Protein AF-A0A1Q9WQ90-F1 (afdb_monomer)

Solvent-accessible surface area (backbone atoms only — not comparable to full-atom values): 14142 Å² total; per-residue (Å²): 111,66,70,60,51,50,28,52,77,50,24,48,53,66,62,33,53,49,59,22,53,35,80,78,42,57,60,20,72,83,67,36,38,44,55,35,45,24,88,60,49,98,52,71,81,45,62,40,81,41,80,55,56,69,73,58,25,53,61,53,34,52,52,46,52,53,49,52,54,49,54,50,52,35,56,75,70,68,49,78,57,84,44,83,68,41,65,46,60,43,98,67,38,39,64,45,48,55,69,52,55,50,52,54,48,50,51,49,35,47,73,72,65,45,72,92,50,97,77,57,74,65,54,34,24,34,54,32,52,37,52,48,50,50,54,50,48,53,58,46,26,77,75,38,61,73,54,70,80,51,88,44,73,67,58,54,49,55,45,22,60,57,46,24,66,68,58,41,52,74,52,46,73,68,56,52,81,50,54,69,80,63,66,73,53,72,80,49,56,77,59,58,51,56,38,51,52,39,49,52,51,43,52,52,49,50,52,51,47,51,54,54,50,53,50,53,72,72,41,93,64,93,80,55,64,67,60,52,50,50,50,52,51,53,42,54,54,39,51,51,51,38,50,59,44,51,62,64,70,80,109

Structure (mmCIF, N/CA/C/O backbone):
data_AF-A0A1Q9WQ90-F1
#
_entry.id   AF-A0A1Q9WQ90-F1
#
loop_
_atom_site.group_PDB
_atom_site.id
_atom_site.type_symbol
_atom_site.label_atom_id
_atom_site.label_alt_id
_atom_site.label_comp_id
_atom_site.label_asym_id
_atom_site.label_entity_id
_atom_site.label_seq_id
_atom_site.pdbx_PDB_ins_code
_atom_site.Cartn_x
_atom_site.Cartn_y
_atom_site.Cartn_z
_atom_site.occupancy
_atom_site.B_iso_or_equiv
_atom_site.auth_seq_id
_atom_site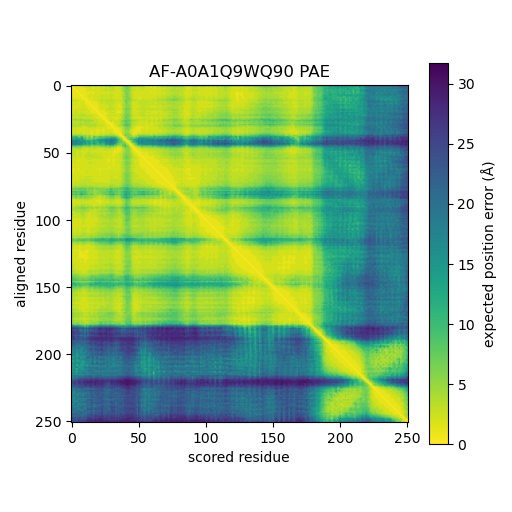.auth_comp_id
_atom_site.auth_asym_id
_atom_site.auth_atom_id
_atom_site.pdbx_PDB_model_num
ATOM 1 N N . MET A 1 1 ? -11.668 1.176 4.276 1.00 75.19 1 MET A N 1
ATOM 2 C CA . MET A 1 1 ? -10.714 1.058 3.145 1.00 75.19 1 MET A CA 1
ATOM 3 C C . MET A 1 1 ? -9.224 1.039 3.521 1.00 75.19 1 MET A C 1
ATOM 5 O O . MET A 1 1 ? -8.446 0.519 2.730 1.00 75.19 1 MET A O 1
ATOM 9 N N . PHE A 1 2 ? -8.792 1.543 4.690 1.00 90.44 2 PHE A N 1
ATOM 10 C CA . PHE A 1 2 ? -7.363 1.710 5.035 1.00 90.44 2 PHE A CA 1
ATOM 11 C C . PHE A 1 2 ? -6.467 0.482 4.777 1.00 90.44 2 PHE A C 1
ATOM 13 O O . PHE A 1 2 ? -5.467 0.605 4.077 1.00 90.44 2 PHE A O 1
ATOM 20 N N . VAL A 1 3 ? -6.839 -0.710 5.268 1.00 92.00 3 VAL A N 1
ATOM 21 C CA . VAL A 1 3 ? -6.042 -1.943 5.078 1.00 92.00 3 VAL A CA 1
ATOM 22 C C . VAL A 1 3 ? -5.809 -2.242 3.595 1.00 92.00 3 VAL A C 1
ATOM 24 O O . VAL A 1 3 ? -4.684 -2.528 3.201 1.00 92.00 3 VAL A O 1
ATOM 27 N N . VAL A 1 4 ? -6.843 -2.138 2.758 1.00 90.44 4 VAL A N 1
ATOM 28 C CA . VAL A 1 4 ? -6.734 -2.404 1.315 1.00 90.44 4 VAL A CA 1
ATOM 29 C C . VAL A 1 4 ? -5.813 -1.387 0.642 1.00 90.44 4 VAL A C 1
ATOM 31 O O . VAL A 1 4 ? -4.941 -1.790 -0.127 1.00 90.44 4 VAL A O 1
ATOM 34 N N . ASN A 1 5 ? -5.937 -0.098 0.977 1.00 90.94 5 ASN A N 1
ATOM 35 C CA . ASN A 1 5 ? -5.059 0.953 0.450 1.00 90.94 5 ASN A CA 1
ATOM 36 C C . ASN A 1 5 ? -3.602 0.696 0.836 1.00 90.94 5 ASN A C 1
ATOM 38 O O . ASN A 1 5 ? -2.727 0.644 -0.022 1.00 90.94 5 ASN A O 1
ATOM 42 N N . MET A 1 6 ? -3.356 0.425 2.115 1.00 93.44 6 MET A N 1
ATOM 43 C CA . MET A 1 6 ? -2.040 0.079 2.638 1.00 93.44 6 MET A CA 1
ATOM 44 C C . MET A 1 6 ? -1.434 -1.124 1.896 1.00 93.44 6 MET A C 1
ATOM 46 O O . MET A 1 6 ? -0.325 -1.050 1.365 1.00 93.44 6 MET A O 1
ATOM 50 N N . MET A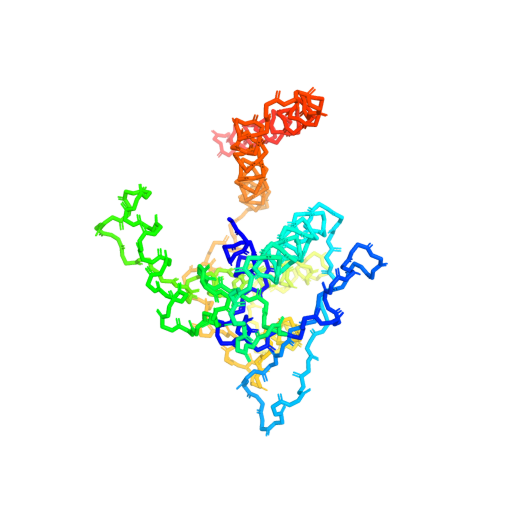 1 7 ? -2.171 -2.231 1.799 1.00 92.62 7 MET A N 1
ATOM 51 C CA . MET A 1 7 ? -1.696 -3.455 1.147 1.00 92.62 7 MET A CA 1
ATOM 52 C C . MET A 1 7 ? -1.429 -3.248 -0.351 1.00 92.62 7 MET A C 1
ATOM 54 O O . MET A 1 7 ? -0.414 -3.729 -0.857 1.00 92.62 7 MET A O 1
ATOM 58 N N . THR A 1 8 ? -2.293 -2.502 -1.042 1.00 90.19 8 THR A N 1
ATOM 59 C CA . THR A 1 8 ? -2.178 -2.221 -2.483 1.00 90.19 8 THR A CA 1
ATOM 60 C C . THR A 1 8 ? -1.017 -1.280 -2.793 1.00 90.19 8 THR A C 1
ATOM 62 O O . THR A 1 8 ? -0.267 -1.528 -3.735 1.00 90.19 8 THR A O 1
ATOM 65 N N . SER A 1 9 ? -0.848 -0.218 -2.002 1.00 89.88 9 SER A N 1
ATOM 66 C CA . SER A 1 9 ? 0.122 0.846 -2.275 1.00 89.88 9 SER A CA 1
ATOM 67 C C . SER A 1 9 ? 1.554 0.505 -1.878 1.00 89.88 9 SER A C 1
ATOM 69 O O . SER A 1 9 ? 2.471 1.102 -2.430 1.00 89.88 9 SER A O 1
ATOM 71 N N . PHE A 1 10 ? 1.774 -0.426 -0.941 1.00 91.38 10 PHE A N 1
ATOM 72 C CA . PHE A 1 10 ? 3.135 -0.736 -0.466 1.00 91.38 10 PHE A CA 1
ATOM 73 C C . PHE A 1 10 ? 3.489 -2.225 -0.465 1.00 91.38 10 PHE A C 1
ATOM 75 O O . PHE A 1 10 ? 4.576 -2.596 -0.008 1.00 91.38 10 PHE A O 1
ATOM 82 N N . GLY A 1 11 ? 2.574 -3.097 -0.904 1.00 89.94 11 GLY A N 1
ATOM 83 C CA . GLY A 1 11 ? 2.796 -4.543 -0.975 1.00 89.94 11 GLY A CA 1
ATOM 84 C C . GLY A 1 11 ? 3.247 -5.161 0.348 1.00 89.94 11 GLY A C 1
ATOM 85 O O . GLY A 1 11 ? 4.069 -6.083 0.361 1.00 89.94 11 GLY A O 1
ATOM 86 N N . LEU A 1 12 ? 2.793 -4.616 1.476 1.00 91.38 12 LEU A N 1
ATOM 87 C CA . LEU A 1 12 ? 3.219 -5.049 2.804 1.00 91.38 12 LEU A CA 1
ATOM 88 C C . LEU A 1 12 ? 2.645 -6.416 3.191 1.00 91.38 12 LEU A C 1
ATOM 90 O O . LEU A 1 12 ? 1.717 -6.932 2.573 1.00 91.38 12 LEU A O 1
ATOM 94 N N . ARG A 1 13 ? 3.243 -7.035 4.209 1.00 89.69 13 ARG A N 1
ATOM 95 C CA . ARG A 1 13 ? 2.647 -8.198 4.879 1.00 89.69 13 ARG A CA 1
ATOM 96 C C . ARG A 1 13 ? 1.678 -7.729 5.962 1.00 89.69 13 ARG A C 1
ATOM 98 O O . ARG A 1 13 ? 1.975 -6.719 6.594 1.00 89.69 13 ARG A O 1
ATOM 105 N N . PRO A 1 14 ? 0.604 -8.471 6.271 1.00 90.75 14 PRO A N 1
ATOM 106 C CA . PRO A 1 14 ? -0.316 -8.080 7.341 1.00 90.75 14 PRO A CA 1
ATOM 107 C C . PRO A 1 14 ? 0.381 -7.833 8.693 1.00 90.75 14 PRO A C 1
ATOM 109 O O . PRO A 1 14 ? 0.006 -6.929 9.430 1.00 90.75 14 PRO A O 1
ATOM 112 N N . GLU A 1 15 ? 1.447 -8.576 9.002 1.00 89.62 15 GLU A N 1
ATOM 113 C CA . GLU A 1 15 ? 2.254 -8.379 10.212 1.00 89.62 15 GLU A CA 1
ATOM 114 C C . GLU A 1 15 ? 3.046 -7.064 10.201 1.00 89.62 15 GLU A C 1
ATOM 116 O O . GLU A 1 15 ? 3.313 -6.495 11.254 1.00 89.62 15 GLU A O 1
ATOM 121 N N . GLU A 1 16 ? 3.425 -6.561 9.023 1.00 90.81 16 GLU A N 1
ATOM 122 C CA . GLU A 1 16 ? 4.067 -5.247 8.900 1.00 90.81 16 GLU A CA 1
ATOM 123 C C . GLU A 1 16 ? 3.065 -4.112 9.164 1.00 90.81 16 GLU A C 1
ATOM 125 O O . GLU A 1 16 ? 3.475 -3.055 9.630 1.00 90.81 16 GLU A O 1
ATOM 130 N N . LEU A 1 17 ? 1.767 -4.332 8.910 1.00 90.62 17 LEU A N 1
ATOM 131 C CA . LEU A 1 17 ? 0.703 -3.386 9.266 1.00 90.62 17 LEU A CA 1
ATOM 132 C C . LEU A 1 17 ? 0.444 -3.370 10.774 1.00 90.62 17 LEU 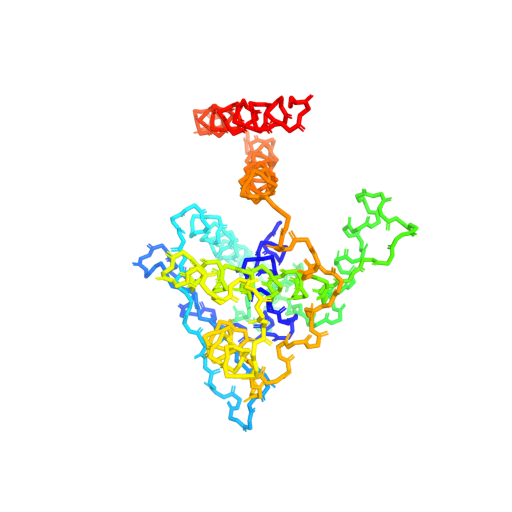A C 1
ATOM 134 O O . LEU A 1 17 ? 0.272 -2.310 11.365 1.00 90.62 17 LEU A O 1
ATOM 138 N N . TYR A 1 18 ? 0.439 -4.553 11.388 1.00 88.25 18 TYR A N 1
ATOM 139 C CA . TYR A 1 18 ? 0.260 -4.726 12.830 1.00 88.25 18 TYR A CA 1
ATOM 140 C C . TYR A 1 18 ? 1.360 -4.031 13.652 1.00 88.25 18 TYR A C 1
ATOM 142 O O . TYR A 1 18 ? 1.085 -3.403 14.674 1.00 88.25 18 TYR A O 1
ATOM 150 N N . ASP A 1 19 ? 2.608 -4.129 13.193 1.00 88.62 19 ASP A N 1
ATOM 151 C CA . ASP A 1 19 ? 3.768 -3.514 13.845 1.00 88.62 19 ASP A CA 1
ATOM 152 C C . ASP A 1 19 ? 4.138 -2.144 13.267 1.00 88.62 19 ASP A C 1
ATOM 154 O O . ASP A 1 19 ? 5.254 -1.665 13.479 1.00 88.62 19 ASP A O 1
ATOM 158 N N . MET A 1 20 ? 3.235 -1.519 12.509 1.00 91.62 20 MET A N 1
ATOM 159 C CA . MET A 1 20 ? 3.471 -0.180 11.992 1.00 91.62 20 MET A CA 1
ATOM 160 C C . MET A 1 20 ? 3.648 0.807 13.162 1.00 91.62 20 MET A C 1
ATOM 162 O O . MET A 1 20 ? 2.796 0.837 14.054 1.00 91.62 20 MET A O 1
ATOM 166 N N . PRO A 1 21 ? 4.722 1.617 13.160 1.00 90.81 21 PRO A N 1
ATOM 167 C CA . PRO A 1 21 ? 4.914 2.662 14.159 1.00 90.81 21 PRO A CA 1
ATOM 168 C C . PRO A 1 21 ? 3.816 3.724 14.030 1.00 90.81 21 PRO A C 1
ATOM 170 O O . PRO A 1 21 ? 3.668 4.317 12.964 1.00 90.81 21 PRO A O 1
ATOM 173 N N . LEU A 1 22 ? 3.010 3.930 15.075 1.00 92.44 22 LEU A N 1
ATOM 174 C CA . LEU A 1 22 ? 1.896 4.880 15.029 1.00 92.44 22 LEU A CA 1
ATOM 175 C C . LEU A 1 22 ? 2.387 6.328 15.072 1.00 92.44 22 LEU A C 1
ATOM 177 O O . LEU A 1 22 ? 1.989 7.116 14.222 1.00 92.44 22 LEU A O 1
ATOM 181 N N . GLU A 1 23 ? 3.230 6.672 16.045 1.00 90.75 23 GLU A N 1
ATOM 182 C CA . GLU A 1 23 ? 3.649 8.058 16.296 1.00 90.75 23 GLU A CA 1
ATOM 183 C C . GLU A 1 23 ? 4.356 8.649 15.075 1.00 90.75 23 GLU A C 1
ATOM 185 O O . GLU A 1 23 ? 4.058 9.758 14.640 1.00 90.75 23 GLU A O 1
ATOM 190 N N . GLU A 1 24 ? 5.220 7.861 14.443 1.00 90.88 24 GLU A N 1
ATOM 191 C CA . GLU A 1 24 ? 5.983 8.282 13.274 1.00 90.88 24 GLU A CA 1
ATOM 192 C C . GLU A 1 24 ? 5.149 8.359 11.984 1.00 90.88 24 GLU A C 1
ATOM 194 O O . GLU A 1 24 ? 5.613 8.921 10.993 1.00 90.88 24 GLU A O 1
ATOM 199 N N . ASN A 1 25 ? 3.933 7.805 11.986 1.00 93.81 25 ASN A N 1
ATOM 200 C CA . ASN A 1 25 ? 2.986 7.854 10.869 1.00 93.81 25 ASN A CA 1
ATOM 201 C C . ASN A 1 25 ? 1.732 8.691 11.182 1.00 93.81 25 ASN A C 1
ATOM 203 O O . ASN A 1 25 ? 0.840 8.776 10.344 1.00 93.81 25 ASN A O 1
ATOM 207 N N . ALA A 1 26 ? 1.634 9.310 12.360 1.00 88.75 26 ALA A N 1
ATOM 208 C CA . ALA A 1 26 ? 0.443 10.065 12.746 1.00 88.75 26 ALA A CA 1
ATOM 209 C C . ALA A 1 26 ? 0.279 11.362 11.932 1.00 88.75 26 ALA A C 1
ATOM 211 O O . ALA A 1 26 ? -0.846 11.779 11.680 1.00 88.75 26 ALA A O 1
ATOM 212 N N . ASN A 1 27 ? 1.390 11.954 11.475 1.00 88.50 27 ASN A N 1
ATOM 213 C CA . ASN A 1 27 ? 1.428 13.210 10.712 1.00 88.50 27 ASN A CA 1
ATOM 214 C C . ASN A 1 27 ? 1.994 12.983 9.301 1.00 88.50 27 ASN A C 1
ATOM 216 O O . ASN A 1 27 ? 3.018 13.542 8.894 1.00 88.50 27 ASN A O 1
ATOM 220 N N . ILE A 1 28 ? 1.342 12.109 8.537 1.00 91.12 28 ILE A N 1
ATOM 221 C CA . ILE A 1 28 ? 1.784 11.734 7.187 1.00 91.12 28 ILE A CA 1
ATOM 222 C C . ILE A 1 28 ? 1.702 12.911 6.206 1.00 91.12 28 ILE A C 1
ATOM 224 O O . ILE A 1 28 ? 2.509 12.983 5.279 1.00 91.12 28 ILE A O 1
ATOM 228 N N . MET A 1 29 ? 0.766 13.843 6.401 1.00 89.94 29 MET A N 1
ATOM 229 C CA . MET A 1 29 ? 0.601 14.999 5.508 1.00 89.94 29 MET A CA 1
ATOM 230 C C . MET A 1 29 ? 1.814 15.933 5.487 1.00 89.94 29 MET A C 1
ATOM 232 O O . MET A 1 29 ? 2.123 16.498 4.441 1.00 89.94 29 MET A O 1
ATOM 236 N N . GLU A 1 30 ? 2.519 16.075 6.610 1.00 88.94 30 GLU A N 1
ATOM 237 C CA . GLU A 1 30 ? 3.697 16.945 6.707 1.00 88.94 30 GLU A CA 1
ATOM 238 C C . GLU A 1 30 ? 4.923 16.315 6.045 1.00 88.94 30 GLU A C 1
ATOM 240 O O . GLU A 1 30 ? 5.685 16.979 5.344 1.00 88.94 30 GLU A O 1
ATOM 245 N N . SER A 1 31 ? 5.121 15.015 6.267 1.00 89.81 31 SER A N 1
ATOM 246 C CA . SER A 1 31 ? 6.318 14.315 5.802 1.00 89.81 31 SER A CA 1
ATOM 247 C C . SER A 1 31 ? 6.184 13.755 4.385 1.00 89.81 31 SER A C 1
ATOM 249 O O . SER A 1 31 ? 7.200 13.547 3.719 1.00 89.81 31 SER A O 1
ATOM 251 N N . LEU A 1 32 ? 4.956 13.466 3.934 1.00 91.38 32 LEU A N 1
ATOM 252 C CA . LEU A 1 32 ? 4.650 12.667 2.738 1.00 91.38 32 LEU A CA 1
ATOM 253 C C . LEU A 1 32 ? 5.457 11.359 2.683 1.00 91.38 32 LEU A C 1
ATOM 255 O O . LEU A 1 32 ? 5.826 10.860 1.612 1.00 91.38 32 LEU A O 1
ATOM 259 N N . ILE A 1 33 ? 5.750 10.801 3.857 1.00 92.81 33 ILE A N 1
ATOM 260 C CA . ILE A 1 33 ? 6.518 9.577 4.037 1.00 92.81 33 ILE A CA 1
ATOM 261 C C . ILE A 1 33 ? 5.726 8.653 4.949 1.00 92.81 33 ILE A C 1
ATOM 263 O O . ILE A 1 33 ? 5.237 9.061 5.995 1.00 92.81 33 ILE A O 1
ATOM 267 N N . ILE A 1 34 ? 5.668 7.380 4.568 1.00 93.69 34 ILE A N 1
ATOM 268 C CA . ILE A 1 34 ? 5.201 6.312 5.442 1.00 93.69 34 ILE A CA 1
ATOM 269 C C . ILE A 1 34 ? 6.375 5.447 5.896 1.00 93.69 34 ILE A C 1
ATOM 271 O O . ILE A 1 34 ? 7.278 5.106 5.118 1.00 93.69 34 ILE A O 1
ATOM 275 N N . LEU A 1 35 ? 6.360 5.087 7.172 1.00 93.75 35 LEU A N 1
ATOM 276 C CA . LEU A 1 35 ? 7.339 4.238 7.828 1.00 93.75 35 LEU A CA 1
ATOM 277 C C . LEU A 1 35 ? 6.747 2.856 8.075 1.00 93.75 35 LEU A C 1
ATOM 279 O O . LEU A 1 35 ? 5.779 2.700 8.814 1.00 93.75 35 LEU A O 1
ATOM 283 N N . LEU A 1 36 ? 7.354 1.836 7.472 1.00 92.44 36 LEU A N 1
ATOM 284 C CA . LEU A 1 36 ? 6.916 0.448 7.615 1.00 92.44 36 LEU A CA 1
ATOM 285 C C . LEU A 1 36 ? 8.037 -0.419 8.192 1.00 92.44 36 LEU A C 1
ATOM 287 O O . LEU A 1 36 ? 9.172 -0.329 7.718 1.00 92.44 36 LEU A O 1
ATOM 291 N N . PRO A 1 37 ? 7.764 -1.307 9.157 1.00 90.00 37 PRO A N 1
ATOM 292 C CA . PRO A 1 37 ? 8.759 -2.262 9.626 1.00 90.00 37 PRO A CA 1
ATOM 293 C C . PRO A 1 37 ? 9.089 -3.288 8.534 1.00 90.00 37 PRO A C 1
ATOM 295 O O . PRO A 1 37 ? 8.270 -3.609 7.669 1.00 90.00 37 PRO A O 1
ATOM 298 N N . THR A 1 38 ? 10.297 -3.848 8.582 1.00 83.00 38 THR A N 1
ATOM 299 C CA . THR A 1 38 ? 10.684 -4.989 7.743 1.00 83.00 38 THR A CA 1
ATOM 300 C C . THR A 1 38 ? 10.791 -6.249 8.597 1.00 83.00 38 THR A C 1
ATOM 302 O O . THR A 1 38 ? 11.543 -6.309 9.564 1.00 83.00 38 THR A O 1
ATOM 305 N N . LYS A 1 39 ? 10.028 -7.287 8.240 1.00 73.69 39 LYS A N 1
ATOM 306 C CA . LYS A 1 39 ? 9.999 -8.561 8.990 1.00 73.69 39 LYS A CA 1
ATOM 307 C C . LYS A 1 39 ? 10.885 -9.665 8.399 1.00 73.69 39 LYS A C 1
ATOM 309 O O . LYS A 1 39 ? 10.926 -10.768 8.927 1.00 73.69 39 LYS A O 1
ATOM 314 N N . LYS A 1 40 ? 11.591 -9.395 7.293 1.00 65.69 40 LYS A N 1
ATOM 315 C CA . LYS A 1 40 ? 12.455 -10.363 6.581 1.00 65.69 40 LYS A CA 1
ATOM 316 C C . LYS A 1 40 ? 13.954 -10.215 6.881 1.00 65.69 40 LYS A C 1
ATOM 318 O O . LYS A 1 40 ? 14.774 -10.899 6.268 1.00 65.69 40 LYS A O 1
ATOM 323 N N . THR A 1 41 ? 14.330 -9.338 7.804 1.00 59.66 41 THR A N 1
ATOM 324 C CA . THR A 1 41 ? 15.723 -9.105 8.201 1.00 59.66 41 THR A CA 1
ATOM 325 C C . THR A 1 41 ? 15.965 -9.680 9.600 1.00 59.66 41 THR A C 1
ATOM 327 O O . THR A 1 41 ? 15.052 -9.755 10.414 1.00 59.66 41 THR A O 1
ATOM 330 N N . ARG A 1 42 ? 17.206 -10.095 9.909 1.00 57.12 42 ARG A N 1
ATOM 331 C CA . ARG A 1 42 ? 17.585 -10.525 11.276 1.00 57.12 42 ARG A CA 1
ATOM 332 C C . ARG A 1 42 ? 17.450 -9.390 12.306 1.00 57.12 42 ARG A C 1
ATOM 334 O O . ARG A 1 42 ? 17.493 -9.646 13.501 1.00 57.12 42 ARG A O 1
ATOM 341 N N . ASN A 1 43 ? 17.307 -8.150 11.835 1.00 58.94 43 ASN A N 1
ATOM 342 C CA . ASN A 1 43 ? 17.224 -6.952 12.648 1.00 58.94 43 ASN A CA 1
ATOM 343 C C . ASN A 1 43 ? 15.799 -6.384 12.579 1.00 58.94 43 ASN A C 1
ATOM 345 O O . ASN A 1 43 ? 15.494 -5.540 11.739 1.00 58.94 43 ASN A O 1
ATOM 349 N N . TYR A 1 44 ? 14.928 -6.860 13.471 1.00 58.16 44 TYR A N 1
ATOM 350 C CA . TYR A 1 44 ? 13.501 -6.509 13.543 1.00 58.16 44 TYR A CA 1
ATOM 351 C C . TYR A 1 44 ? 13.207 -5.006 13.722 1.00 58.16 44 TYR A C 1
ATOM 353 O O . TYR A 1 44 ? 12.049 -4.606 13.642 1.00 58.16 44 TYR A O 1
ATOM 361 N N . LYS A 1 45 ? 14.236 -4.179 13.953 1.00 62.06 45 LYS A N 1
ATOM 362 C CA . LYS A 1 45 ? 14.140 -2.719 14.092 1.00 62.06 45 LYS A CA 1
ATOM 363 C C . LYS A 1 45 ? 14.277 -1.950 12.774 1.00 62.06 45 LYS A C 1
ATOM 365 O O . LYS A 1 45 ? 14.155 -0.730 12.777 1.00 62.06 45 LYS A O 1
ATOM 370 N N . LEU A 1 46 ? 14.565 -2.614 11.653 1.00 77.38 46 LEU A N 1
ATOM 371 C CA . LEU A 1 46 ? 14.770 -1.905 10.392 1.00 77.38 46 LEU A CA 1
ATOM 372 C C . LEU A 1 46 ? 13.423 -1.465 9.791 1.00 77.38 46 LEU A C 1
ATOM 374 O O . LEU A 1 46 ? 12.616 -2.309 9.385 1.00 77.38 46 LEU A O 1
ATOM 378 N N . THR A 1 47 ? 13.207 -0.153 9.703 1.00 86.56 47 THR A N 1
ATOM 379 C CA . THR A 1 47 ? 12.054 0.473 9.044 1.00 86.56 47 THR A CA 1
ATOM 380 C C . THR A 1 47 ? 12.417 0.947 7.636 1.00 86.56 47 THR A C 1
ATOM 382 O O . THR A 1 47 ? 13.518 1.439 7.382 1.00 86.56 47 THR A O 1
ATOM 385 N N . ARG A 1 48 ? 11.489 0.781 6.689 1.00 89.94 48 ARG A N 1
ATOM 386 C CA . ARG A 1 48 ? 11.577 1.336 5.335 1.00 89.94 48 ARG A CA 1
ATOM 387 C C . ARG A 1 48 ? 10.762 2.623 5.258 1.00 89.94 48 ARG A C 1
ATOM 389 O O . ARG A 1 48 ? 9.629 2.662 5.728 1.00 89.94 48 ARG A O 1
ATOM 396 N N . ARG A 1 49 ? 11.361 3.653 4.660 1.00 91.44 49 ARG A N 1
ATOM 397 C CA . ARG A 1 49 ? 10.743 4.954 4.378 1.00 91.44 49 ARG A CA 1
ATOM 398 C C . ARG A 1 49 ? 10.263 4.961 2.938 1.00 91.44 49 ARG A C 1
ATOM 400 O O . ARG A 1 49 ? 11.084 4.811 2.034 1.00 91.44 49 ARG A O 1
ATOM 407 N N . LEU A 1 50 ? 8.964 5.128 2.728 1.00 90.94 50 LEU A N 1
ATOM 408 C CA . LEU A 1 50 ? 8.369 5.169 1.395 1.00 90.94 50 LEU A CA 1
ATOM 409 C C . LEU A 1 50 ? 7.707 6.525 1.189 1.00 90.94 50 LEU A C 1
ATOM 411 O O . LEU A 1 50 ? 6.893 6.945 2.005 1.00 90.94 50 LEU A O 1
ATOM 415 N N . LYS A 1 51 ? 8.074 7.207 0.103 1.00 90.06 51 LYS A N 1
ATOM 416 C CA . LYS A 1 51 ? 7.423 8.455 -0.297 1.00 90.06 51 LYS A CA 1
ATOM 417 C C . LYS A 1 51 ? 6.030 8.152 -0.830 1.00 90.06 51 LYS A C 1
ATOM 419 O O . LYS A 1 51 ? 5.850 7.161 -1.538 1.00 90.06 51 LYS A O 1
ATOM 424 N N . ILE A 1 52 ? 5.083 9.028 -0.532 1.00 88.88 52 ILE A N 1
ATOM 425 C CA . ILE A 1 52 ? 3.712 8.938 -1.025 1.00 88.88 52 ILE A CA 1
ATOM 426 C C . ILE A 1 52 ? 3.297 10.236 -1.705 1.00 88.88 52 ILE A C 1
ATOM 428 O O . ILE A 1 52 ? 3.886 11.291 -1.482 1.00 88.88 52 ILE A O 1
ATOM 432 N N . ASN A 1 53 ? 2.285 10.148 -2.563 1.00 85.94 53 ASN A N 1
ATOM 433 C CA . ASN A 1 53 ? 1.664 11.333 -3.138 1.00 85.94 53 ASN A CA 1
ATOM 434 C C . ASN A 1 53 ? 0.648 11.944 -2.160 1.00 85.94 53 ASN A C 1
ATOM 436 O O . ASN A 1 53 ? 0.227 11.305 -1.194 1.00 85.94 53 ASN A O 1
ATOM 440 N N . LEU A 1 54 ? 0.241 13.181 -2.445 1.00 84.38 54 LEU A N 1
ATOM 441 C CA . LEU A 1 54 ? -0.685 13.934 -1.603 1.00 84.38 54 LEU A CA 1
ATOM 442 C C . LEU A 1 54 ? -2.050 13.239 -1.464 1.00 84.38 54 LEU A C 1
ATOM 444 O O . LEU A 1 54 ? -2.595 13.181 -0.371 1.00 84.38 54 LEU A O 1
ATOM 448 N N . ASN A 1 55 ? -2.579 12.650 -2.540 1.00 83.38 55 ASN A N 1
ATOM 449 C CA . ASN A 1 55 ? -3.892 11.991 -2.518 1.00 83.38 55 ASN A CA 1
ATOM 450 C C . ASN A 1 55 ? -3.919 10.790 -1.561 1.00 83.38 55 ASN A C 1
ATOM 452 O O . ASN A 1 55 ? -4.866 10.605 -0.791 1.00 83.38 55 ASN A O 1
ATOM 456 N N . LEU A 1 56 ? -2.862 9.974 -1.592 1.00 85.25 56 LEU A N 1
ATOM 457 C CA . LEU A 1 56 ? -2.700 8.866 -0.663 1.00 85.25 56 LEU A CA 1
ATOM 458 C C . LEU A 1 56 ? -2.464 9.391 0.754 1.00 85.25 56 LEU A C 1
ATOM 460 O O . LEU A 1 56 ? -3.070 8.868 1.680 1.00 85.25 56 LEU A O 1
ATOM 464 N N . ALA A 1 57 ? -1.657 10.443 0.919 1.00 90.12 57 ALA A N 1
ATOM 465 C CA . ALA A 1 57 ? -1.432 11.074 2.217 1.00 90.12 57 ALA A CA 1
ATOM 466 C C . ALA A 1 57 ? -2.744 11.523 2.869 1.00 90.12 57 ALA A C 1
ATOM 468 O O . ALA A 1 57 ? -2.992 11.144 4.007 1.00 90.12 57 ALA A O 1
ATOM 469 N N . VAL A 1 58 ? -3.617 12.215 2.129 1.00 87.62 58 VAL A N 1
ATOM 470 C CA . VAL A 1 58 ? -4.942 12.643 2.610 1.00 87.62 58 VAL A CA 1
ATOM 471 C C . VAL A 1 58 ? -5.754 11.437 3.068 1.00 87.62 58 VAL A C 1
ATOM 473 O O . VAL A 1 58 ? -6.229 11.402 4.198 1.00 87.62 58 VAL A O 1
ATOM 476 N N . THR A 1 59 ? -5.846 10.410 2.220 1.00 88.88 59 THR 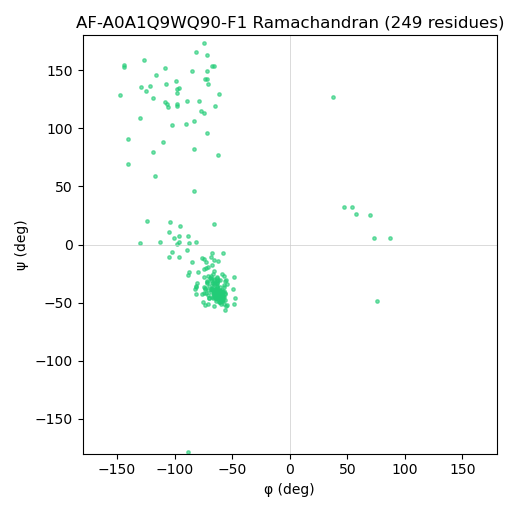A N 1
ATOM 477 C CA . THR A 1 59 ? -6.630 9.201 2.512 1.00 88.88 59 THR A CA 1
ATOM 478 C C . THR A 1 59 ? -6.134 8.475 3.767 1.00 88.88 59 THR A C 1
ATOM 480 O O . THR A 1 59 ? -6.934 7.974 4.559 1.00 88.88 59 THR A O 1
ATOM 483 N N . LEU A 1 60 ? -4.813 8.382 3.947 1.00 92.31 60 LEU A N 1
ATOM 484 C CA . LEU A 1 60 ? -4.217 7.734 5.114 1.00 92.31 60 LEU A CA 1
ATOM 485 C C . LEU A 1 60 ? -4.347 8.604 6.366 1.00 92.31 60 LEU A C 1
ATOM 487 O O . LEU A 1 60 ? -4.698 8.072 7.414 1.00 92.31 60 LEU A O 1
ATOM 491 N N . GLN A 1 61 ? -4.129 9.917 6.257 1.00 92.75 61 GLN A N 1
ATOM 492 C CA . GLN A 1 61 ? -4.269 10.861 7.366 1.00 92.75 61 GLN A CA 1
ATOM 493 C C . GLN A 1 61 ? -5.674 10.814 7.953 1.00 92.75 61 GLN A C 1
ATOM 495 O O . GLN A 1 61 ? -5.816 10.693 9.164 1.00 92.75 61 GLN A O 1
ATOM 500 N N . THR A 1 62 ? -6.708 10.777 7.106 1.00 91.62 62 THR A N 1
ATOM 501 C CA . THR A 1 62 ? -8.088 10.683 7.590 1.00 91.62 62 THR A CA 1
ATOM 502 C C . THR A 1 62 ? -8.304 9.458 8.480 1.00 91.62 62 THR A C 1
ATOM 504 O O . THR A 1 62 ? -9.007 9.546 9.478 1.00 91.62 62 THR A O 1
ATOM 507 N N . TYR A 1 63 ? -7.668 8.319 8.180 1.00 94.56 63 TYR A N 1
ATOM 508 C CA . TYR A 1 63 ? -7.741 7.156 9.067 1.00 94.56 63 TYR A CA 1
ATOM 509 C C . TYR A 1 63 ? -7.085 7.413 10.433 1.00 94.56 63 TYR A C 1
ATOM 511 O O . TYR A 1 63 ? -7.631 6.994 11.451 1.00 94.56 63 TYR A O 1
ATOM 519 N N . PHE A 1 64 ? -5.929 8.080 10.477 1.00 94.19 64 PHE A N 1
ATOM 520 C CA . PHE A 1 64 ? -5.252 8.408 11.737 1.00 94.19 64 PHE A CA 1
ATOM 521 C C . PHE A 1 64 ? -6.048 9.411 12.578 1.00 94.19 64 PHE A C 1
ATOM 523 O O . PHE A 1 64 ? -6.122 9.253 13.801 1.00 94.19 64 PHE A O 1
ATOM 530 N N . ASP A 1 65 ? -6.704 10.372 11.930 1.00 92.56 65 ASP A N 1
ATOM 531 C CA . ASP A 1 65 ? -7.595 11.333 12.579 1.00 92.56 65 ASP A CA 1
ATOM 532 C C . ASP A 1 65 ? -8.829 10.615 13.155 1.00 92.56 65 ASP A C 1
ATOM 534 O O . ASP A 1 65 ? -9.074 10.688 14.361 1.00 92.56 65 ASP A O 1
ATOM 538 N N . ASP A 1 66 ? -9.531 9.821 12.330 1.00 93.25 66 ASP A N 1
ATOM 539 C CA . ASP A 1 66 ? -10.703 9.023 12.727 1.00 93.25 66 ASP A CA 1
ATOM 540 C C . ASP A 1 66 ? -10.361 8.085 13.901 1.00 93.25 66 ASP A C 1
ATOM 542 O O . ASP A 1 66 ? -11.112 7.951 14.871 1.00 93.25 66 ASP A O 1
ATOM 546 N N . ARG A 1 67 ? -9.184 7.454 13.848 1.00 93.25 67 ARG A N 1
ATOM 547 C CA . ARG A 1 67 ? -8.672 6.586 14.911 1.00 93.25 67 ARG A CA 1
ATOM 548 C C . ARG A 1 67 ? -8.419 7.357 16.209 1.00 93.25 67 ARG A C 1
ATOM 550 O O . ARG A 1 67 ? -8.708 6.840 17.287 1.00 93.25 67 ARG A O 1
ATOM 557 N N . SER A 1 68 ? -7.860 8.560 16.125 1.00 92.75 68 SER A N 1
ATOM 558 C CA . SER A 1 68 ? -7.596 9.399 17.299 1.00 92.75 68 SER A CA 1
ATOM 559 C C . SER A 1 68 ? -8.904 9.843 17.954 1.00 92.75 68 SER A C 1
ATOM 561 O O . SER A 1 68 ? -9.052 9.730 19.170 1.00 92.75 68 SER A O 1
ATOM 563 N N . SER A 1 69 ? -9.899 10.234 17.150 1.00 93.56 69 SER A N 1
ATOM 564 C CA . SER A 1 69 ? -11.260 10.503 17.628 1.00 93.56 69 SER A CA 1
ATOM 565 C C . SER A 1 69 ? -11.898 9.278 18.288 1.00 93.56 69 SER A C 1
ATOM 567 O O . SER A 1 69 ? -12.522 9.407 19.338 1.00 93.56 69 SER A O 1
ATOM 569 N N . PHE A 1 70 ? -11.703 8.083 17.725 1.00 93.56 70 PHE A N 1
ATOM 570 C CA . PHE A 1 70 ? -12.209 6.839 18.304 1.00 93.56 70 PHE A CA 1
ATOM 571 C C . PHE A 1 70 ? -11.578 6.518 19.667 1.00 93.56 70 PHE A C 1
ATOM 573 O O . PHE A 1 70 ? -12.292 6.162 20.601 1.00 93.56 70 PHE A O 1
ATOM 580 N N . ILE A 1 71 ? -10.262 6.696 19.824 1.00 92.69 71 ILE A N 1
ATOM 581 C CA . ILE A 1 71 ? -9.591 6.539 21.125 1.00 92.69 71 ILE A CA 1
ATOM 582 C C . ILE A 1 71 ? -10.147 7.527 22.157 1.00 92.69 71 ILE A C 1
ATOM 584 O O . ILE A 1 71 ? -10.419 7.130 23.289 1.00 92.69 71 ILE A O 1
ATOM 588 N N . ASN A 1 72 ? -10.354 8.789 21.773 1.00 92.81 72 ASN A N 1
ATOM 589 C CA . ASN A 1 72 ? -10.934 9.792 22.668 1.00 92.81 72 ASN A CA 1
ATOM 590 C C . ASN A 1 72 ? -12.343 9.389 23.119 1.00 92.81 72 ASN A C 1
ATOM 592 O O . ASN A 1 72 ? -12.621 9.399 24.314 1.00 92.81 72 ASN A O 1
ATOM 596 N N . PHE A 1 73 ? -13.183 8.920 22.194 1.00 93.94 73 PHE A N 1
ATOM 597 C CA . PHE A 1 73 ? -14.514 8.399 22.508 1.00 93.94 73 PHE A CA 1
ATOM 598 C C . PHE A 1 73 ? -14.478 7.212 23.490 1.00 93.94 73 PHE A C 1
ATOM 600 O O . PHE A 1 73 ? -15.264 7.153 24.438 1.00 93.94 73 PHE A O 1
ATOM 607 N N . LEU A 1 74 ? -13.554 6.262 23.310 1.00 92.75 74 LEU A N 1
ATOM 608 C CA . LEU A 1 74 ? -13.400 5.132 24.235 1.0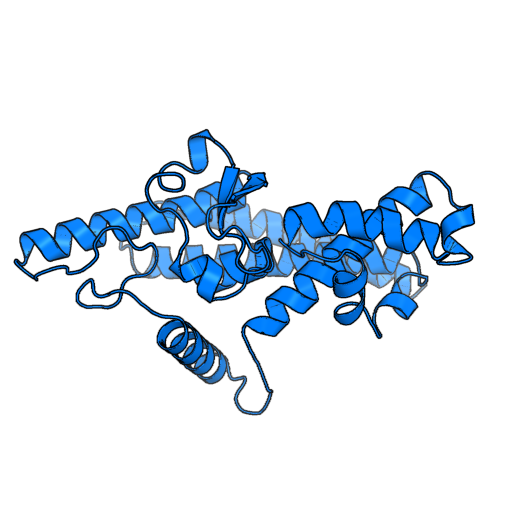0 92.75 74 LEU A CA 1
ATOM 609 C C . LEU A 1 74 ? -12.962 5.586 25.637 1.00 92.75 74 LEU A C 1
ATOM 611 O O . LEU A 1 74 ? -13.450 5.062 26.638 1.00 92.75 74 LEU A O 1
ATOM 615 N N . ASN A 1 75 ? -12.082 6.587 25.716 1.00 91.00 75 ASN A N 1
ATOM 616 C CA . ASN A 1 75 ? -11.655 7.170 26.988 1.00 91.00 75 ASN A CA 1
ATOM 617 C C . ASN A 1 75 ? -12.812 7.890 27.703 1.00 91.00 75 ASN A C 1
ATOM 619 O O . ASN A 1 75 ? -12.988 7.712 28.909 1.00 91.00 75 ASN A O 1
ATOM 623 N N . GLU A 1 76 ? -13.619 8.660 26.966 1.00 93.44 76 GLU A N 1
ATOM 624 C CA . GLU A 1 76 ? -14.807 9.359 27.484 1.00 93.44 76 GLU A CA 1
ATOM 625 C C . GLU A 1 76 ? -15.879 8.389 27.998 1.00 93.44 76 GLU A C 1
ATOM 627 O O . GLU A 1 76 ? -16.567 8.676 28.974 1.00 93.44 76 GLU A O 1
ATOM 632 N N . THR A 1 77 ? -15.993 7.215 27.377 1.00 92.06 77 THR A N 1
ATOM 633 C CA . THR A 1 77 ? -16.926 6.150 27.780 1.00 92.06 77 THR A CA 1
ATOM 634 C C . THR A 1 77 ? -16.346 5.189 28.822 1.00 92.06 77 THR A C 1
ATOM 636 O O . THR A 1 77 ? -16.983 4.194 29.167 1.00 92.06 77 THR A O 1
ATOM 639 N N . HIS A 1 78 ? -15.155 5.484 29.356 1.00 89.44 78 HIS A N 1
ATOM 640 C CA . HIS A 1 78 ? -14.444 4.679 30.356 1.00 89.44 78 HIS A CA 1
ATOM 641 C C . HIS A 1 78 ? -14.163 3.225 29.931 1.00 89.44 78 HIS A C 1
ATOM 643 O O . HIS A 1 78 ? -13.984 2.339 30.773 1.00 89.44 78 HIS A O 1
ATOM 649 N N . ILE A 1 79 ? -14.071 2.963 28.625 1.00 87.81 79 ILE A N 1
ATOM 650 C CA . ILE A 1 79 ? -13.669 1.659 28.099 1.00 87.81 79 ILE A CA 1
ATOM 651 C C . ILE A 1 79 ? -12.146 1.538 28.209 1.00 87.81 79 ILE A C 1
ATOM 653 O O . ILE A 1 79 ? -11.391 2.361 27.697 1.00 87.81 79 ILE A O 1
ATOM 657 N N . THR A 1 80 ? -11.666 0.491 28.885 1.00 83.81 80 THR A N 1
ATOM 658 C CA . THR A 1 80 ? -10.225 0.287 29.095 1.00 83.81 80 THR A CA 1
ATOM 659 C C . THR A 1 80 ? -9.534 -0.182 27.814 1.00 83.81 80 THR A C 1
ATOM 661 O O . THR A 1 80 ? -9.721 -1.318 27.373 1.00 83.81 80 THR A O 1
ATOM 664 N N . ILE A 1 81 ? -8.662 0.662 27.265 1.00 85.38 81 ILE A N 1
ATOM 665 C CA . ILE A 1 81 ? -7.851 0.357 26.083 1.00 85.38 81 ILE A CA 1
ATOM 666 C C . ILE A 1 81 ? -6.530 -0.289 26.518 1.00 85.38 81 ILE A C 1
ATOM 668 O O . ILE A 1 81 ? -5.765 0.290 27.285 1.00 85.38 81 ILE A O 1
ATOM 672 N N . ARG A 1 82 ? -6.234 -1.495 26.017 1.00 79.06 82 ARG A N 1
ATOM 673 C CA . ARG A 1 82 ? -5.017 -2.239 26.405 1.00 79.06 82 ARG A CA 1
ATOM 674 C C . ARG A 1 82 ? -3.759 -1.799 25.661 1.00 79.06 82 ARG A C 1
ATOM 676 O O . ARG A 1 82 ? -2.680 -1.806 26.237 1.00 79.06 82 ARG A O 1
ATOM 683 N N . GLU A 1 83 ? -3.886 -1.457 24.383 1.00 81.06 83 GLU A N 1
ATOM 684 C CA . GLU A 1 83 ? -2.747 -1.145 23.511 1.00 81.06 83 GLU A CA 1
ATOM 685 C C . GLU A 1 83 ? -3.079 0.045 22.589 1.00 81.06 83 GLU A C 1
ATOM 687 O O . GLU A 1 83 ? -3.214 -0.111 21.372 1.00 81.06 83 GLU A O 1
ATOM 692 N N . PRO A 1 84 ? -3.196 1.265 23.146 1.00 82.50 84 PRO A N 1
ATOM 693 C CA . PRO A 1 84 ? -3.632 2.448 22.401 1.00 82.50 84 PRO A CA 1
ATOM 694 C C . PRO A 1 84 ? -2.629 2.910 21.338 1.00 82.50 84 PRO A C 1
ATOM 696 O O . PRO A 1 84 ? -2.958 3.785 20.546 1.00 82.50 84 PRO A O 1
ATOM 699 N N . ASN A 1 85 ? -1.429 2.327 21.278 1.00 85.50 85 ASN A N 1
ATOM 700 C CA . ASN A 1 85 ? -0.360 2.742 20.364 1.00 85.50 85 ASN A CA 1
ATOM 701 C C . ASN A 1 85 ? -0.309 1.907 19.074 1.00 85.50 85 ASN A C 1
ATOM 703 O O . ASN A 1 85 ? 0.623 2.030 18.283 1.00 85.50 85 ASN A O 1
ATOM 707 N N . ARG A 1 86 ? -1.291 1.025 18.848 1.00 90.12 86 ARG A N 1
ATOM 708 C CA . ARG A 1 86 ? -1.348 0.158 17.663 1.00 90.12 86 ARG A CA 1
ATOM 709 C C . ARG A 1 86 ? -2.221 0.748 16.571 1.00 90.12 86 ARG A C 1
ATOM 711 O O . ARG A 1 86 ? -3.338 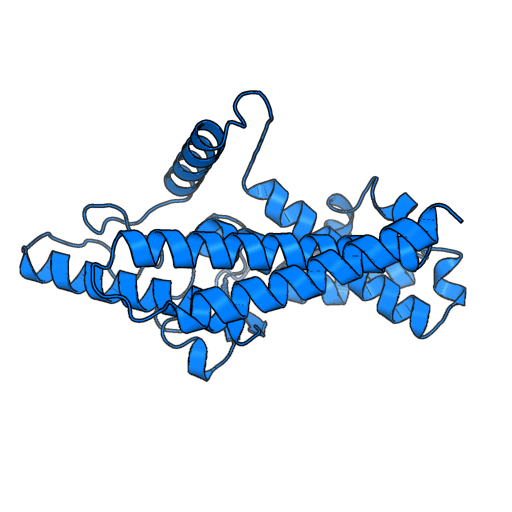1.169 16.843 1.00 90.12 86 ARG A O 1
ATOM 718 N N . VAL A 1 87 ? -1.756 0.732 15.324 1.00 92.44 87 VAL A N 1
ATOM 719 C CA . VAL A 1 87 ? -2.470 1.379 14.209 1.00 92.44 87 VAL A CA 1
ATOM 720 C C . VAL A 1 87 ? -3.885 0.831 14.034 1.00 92.44 87 VAL A C 1
ATOM 722 O O . VAL A 1 87 ? -4.823 1.615 13.976 1.00 92.44 87 VAL A O 1
ATOM 725 N N . LEU A 1 88 ? -4.057 -0.493 14.022 1.00 92.75 88 LEU A N 1
ATOM 726 C CA . LEU A 1 88 ? -5.365 -1.120 13.840 1.00 92.75 88 LEU A CA 1
ATOM 727 C C . LEU A 1 88 ? -5.990 -1.536 15.173 1.00 92.75 88 LEU A C 1
ATOM 729 O O . LEU A 1 88 ? -5.447 -2.381 15.891 1.00 92.75 88 LEU A O 1
ATOM 733 N N . LEU A 1 89 ? -7.172 -0.991 15.446 1.00 91.94 89 LEU A N 1
ATOM 734 C CA . LEU A 1 89 ? -7.951 -1.2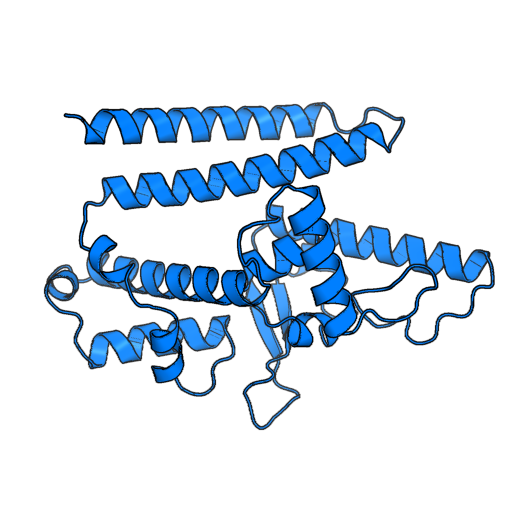44 16.653 1.00 91.94 89 LEU A CA 1
ATOM 735 C C . LEU A 1 89 ? -9.274 -1.933 16.304 1.00 91.94 89 LEU A C 1
ATOM 737 O O . LEU A 1 89 ? -9.854 -1.687 15.248 1.00 91.94 89 LEU A O 1
ATOM 741 N N . GLY A 1 90 ? -9.730 -2.807 17.193 1.00 89.75 90 GLY A N 1
ATOM 742 C CA . GLY A 1 90 ? -11.071 -3.374 17.196 1.00 89.75 90 GLY A CA 1
ATOM 743 C C . GLY A 1 90 ? -12.054 -2.501 17.976 1.00 89.75 90 GLY A C 1
ATOM 744 O O . GLY A 1 90 ? -11.687 -1.470 18.538 1.00 89.75 90 GLY A O 1
ATOM 745 N N . GLU A 1 91 ? -13.301 -2.957 18.054 1.00 87.44 91 GLU A N 1
ATOM 746 C CA . GLU A 1 91 ? -14.444 -2.224 18.627 1.00 87.44 91 GLU A CA 1
ATOM 747 C C . GLU A 1 91 ? -14.254 -1.739 20.076 1.00 87.44 91 GLU A C 1
ATOM 749 O O . GLU A 1 91 ? -14.758 -0.685 20.439 1.00 87.44 91 GLU A O 1
ATOM 754 N N . ASN A 1 92 ? -13.477 -2.460 20.886 1.00 86.06 92 ASN A N 1
ATOM 755 C CA . ASN A 1 92 ? -13.215 -2.113 22.288 1.00 86.06 92 ASN A CA 1
ATOM 756 C C . ASN A 1 92 ? -11.811 -1.512 22.490 1.00 86.06 92 ASN A C 1
ATOM 758 O O . ASN A 1 92 ? -11.243 -1.595 23.576 1.00 86.06 92 ASN A O 1
ATOM 762 N N . GLY A 1 93 ? -11.175 -1.020 21.421 1.00 85.62 93 GLY A N 1
ATOM 763 C CA . GLY A 1 93 ? -9.800 -0.507 21.459 1.00 85.62 93 GLY A CA 1
ATOM 764 C C . GLY A 1 93 ? -8.717 -1.587 21.591 1.00 85.62 93 GLY A C 1
ATOM 765 O O . GLY A 1 93 ? -7.538 -1.273 21.731 1.00 85.62 93 GLY A O 1
ATOM 766 N N . GLY A 1 94 ? -9.082 -2.871 21.547 1.00 88.62 94 GLY A N 1
ATOM 767 C CA . GLY A 1 94 ? -8.118 -3.972 21.491 1.00 88.62 94 GLY A CA 1
ATOM 768 C C . GLY A 1 94 ? -7.422 -4.052 20.130 1.00 88.62 94 GLY A C 1
ATOM 769 O O . GLY A 1 94 ? -8.020 -3.734 19.108 1.00 88.62 94 GLY A O 1
ATOM 770 N N . THR A 1 95 ? -6.174 -4.507 20.083 1.00 89.75 95 THR A N 1
ATOM 771 C CA . THR A 1 95 ? -5.411 -4.563 18.828 1.00 89.75 95 THR A CA 1
ATOM 772 C C . THR A 1 95 ? -5.909 -5.647 17.874 1.00 89.75 95 THR A C 1
ATOM 774 O O . THR A 1 95 ? -6.131 -6.795 18.268 1.00 89.75 95 THR A O 1
ATOM 777 N N . LEU A 1 96 ? -5.989 -5.323 16.580 1.00 90.75 96 LEU A N 1
ATOM 778 C CA . LEU A 1 96 ? -6.238 -6.314 15.533 1.00 90.75 96 LEU A CA 1
ATOM 779 C C . LEU A 1 96 ? -4.939 -7.008 15.116 1.00 90.75 96 LEU A C 1
ATOM 781 O O . LEU A 1 96 ? -4.118 -6.441 14.402 1.00 90.75 96 LEU A O 1
ATOM 785 N N . ASN A 1 97 ? -4.767 -8.263 15.529 1.00 89.06 97 ASN A N 1
ATOM 786 C CA . ASN A 1 97 ? -3.642 -9.092 15.092 1.00 89.06 97 ASN A CA 1
ATOM 787 C C . ASN A 1 97 ? -3.811 -9.585 13.637 1.00 89.06 97 ASN A C 1
ATOM 789 O O . ASN A 1 97 ? -4.873 -9.452 13.028 1.00 89.06 97 ASN A O 1
ATOM 793 N N . LYS A 1 98 ? -2.772 -10.232 13.089 1.00 89.00 98 LYS A N 1
ATOM 794 C CA . LYS A 1 98 ? -2.778 -10.812 11.730 1.00 89.00 98 LYS A CA 1
ATOM 795 C C . LYS A 1 98 ? -4.028 -11.644 11.423 1.00 89.00 98 LYS A C 1
ATOM 797 O O . LYS A 1 98 ? -4.586 -11.532 10.331 1.00 89.00 98 LYS A O 1
ATOM 802 N N . SER A 1 99 ? -4.422 -12.521 12.347 1.00 90.62 99 SER A N 1
ATOM 803 C CA . SER A 1 99 ? -5.550 -13.429 12.130 1.00 90.62 99 SER A CA 1
ATOM 804 C C . SER A 1 99 ? -6.868 -12.661 12.045 1.00 90.62 99 SER A C 1
ATOM 806 O O . SER A 1 99 ? -7.676 -12.962 11.172 1.00 90.62 99 SER A O 1
ATOM 808 N N . SER A 1 100 ? -7.036 -11.617 12.863 1.00 91.50 100 SER A N 1
ATOM 809 C CA . SER A 1 100 ? -8.187 -10.717 12.797 1.00 91.50 100 SER A CA 1
ATOM 810 C C . SER A 1 100 ? -8.218 -9.962 11.470 1.00 91.50 100 SER A C 1
ATOM 812 O O . SER A 1 100 ? -9.229 -10.004 10.783 1.00 91.50 100 SER A O 1
ATOM 814 N N . ILE A 1 101 ? -7.095 -9.368 11.046 1.00 91.31 101 ILE A N 1
ATOM 815 C CA . ILE A 1 101 ? -6.998 -8.645 9.762 1.00 91.31 101 ILE A CA 1
ATOM 816 C C . ILE A 1 101 ? -7.356 -9.560 8.581 1.00 91.31 101 ILE A C 1
ATOM 818 O O . ILE A 1 101 ? -8.049 -9.142 7.659 1.00 91.31 101 ILE A O 1
ATOM 822 N N . THR A 1 102 ? -6.893 -10.813 8.612 1.00 91.12 102 THR A N 1
ATOM 823 C CA . THR A 1 102 ? -7.182 -11.788 7.549 1.00 91.12 102 THR A CA 1
ATOM 824 C C . THR A 1 102 ? -8.669 -12.140 7.521 1.00 91.12 102 THR A C 1
ATOM 826 O O . THR A 1 102 ? -9.277 -12.065 6.463 1.00 91.12 102 THR A O 1
ATOM 829 N N . LYS A 1 103 ? -9.280 -12.414 8.682 1.00 91.38 103 LYS A N 1
ATOM 830 C CA . LYS A 1 103 ? -10.720 -12.701 8.773 1.00 91.38 103 LYS A CA 1
ATOM 831 C C . LYS A 1 103 ? -11.590 -11.524 8.333 1.00 91.38 103 LYS A C 1
ATOM 833 O O . LYS A 1 103 ? -12.587 -11.739 7.654 1.00 91.38 103 LYS A O 1
ATOM 838 N N . GLU A 1 104 ? -11.230 -10.292 8.698 1.00 90.31 104 GLU A N 1
ATOM 839 C CA . GLU A 1 104 ? -11.954 -9.105 8.218 1.00 90.31 104 GLU A CA 1
ATOM 840 C C . GLU A 1 104 ? -11.848 -8.959 6.697 1.00 90.31 104 GLU A C 1
ATOM 842 O O . GLU A 1 104 ? -12.821 -8.598 6.038 1.00 90.31 104 GLU A O 1
ATOM 847 N N . PHE A 1 105 ? -10.687 -9.275 6.119 1.00 91.75 105 PHE A N 1
ATOM 848 C CA . PHE A 1 105 ? -10.524 -9.279 4.669 1.00 91.75 105 PHE A CA 1
ATOM 849 C C . PHE A 1 105 ? -11.371 -10.366 3.994 1.00 91.75 105 PHE A C 1
ATOM 851 O O . PHE A 1 105 ? -12.020 -10.082 2.991 1.00 91.75 105 PHE A O 1
ATOM 858 N N . ASP A 1 106 ? -11.432 -11.570 4.565 1.00 91.00 106 ASP A N 1
ATOM 859 C CA . ASP A 1 106 ? -12.269 -12.654 4.041 1.00 91.00 106 ASP A CA 1
ATOM 860 C C . ASP A 1 106 ? -13.754 -12.247 4.037 1.00 91.00 106 ASP A C 1
ATOM 862 O O . ASP A 1 106 ? -14.426 -12.353 3.010 1.00 91.00 106 ASP A O 1
ATOM 866 N N . ARG A 1 107 ? -14.248 -11.655 5.137 1.00 91.12 107 ARG A N 1
ATOM 867 C CA . ARG A 1 107 ? -15.620 -11.113 5.219 1.00 91.12 107 ARG A CA 1
ATOM 868 C C . ARG A 1 107 ? -15.876 -10.004 4.203 1.00 91.12 107 ARG A C 1
ATOM 870 O O . ARG A 1 107 ? -16.964 -9.933 3.627 1.00 91.12 107 ARG A O 1
ATOM 877 N N . LEU A 1 108 ? -14.890 -9.135 3.974 1.00 90.81 108 LEU A N 1
ATOM 878 C CA . LEU A 1 108 ? -14.972 -8.094 2.952 1.00 90.81 108 LEU A CA 1
ATOM 879 C C . LEU A 1 108 ? -15.101 -8.713 1.553 1.00 90.81 108 LEU A C 1
ATOM 881 O O . LEU A 1 108 ? -15.951 -8.285 0.775 1.00 90.81 108 LEU A O 1
ATOM 885 N N . CYS A 1 109 ? -14.306 -9.740 1.243 1.00 90.56 109 CYS A N 1
ATOM 886 C CA . CYS A 1 109 ? -14.387 -10.465 -0.022 1.00 90.56 109 CYS A CA 1
ATOM 887 C C . CYS A 1 109 ? -15.747 -11.148 -0.209 1.00 90.56 109 CYS A C 1
ATOM 889 O O . CYS A 1 109 ? -16.346 -11.024 -1.277 1.00 90.56 109 CYS A O 1
ATOM 891 N N . GLU A 1 110 ? -16.269 -11.814 0.822 1.00 90.38 110 GLU A N 1
ATOM 892 C CA . GLU A 1 110 ? -17.594 -12.443 0.789 1.00 90.38 110 GLU A CA 1
ATOM 893 C C . GLU A 1 110 ? -18.719 -11.430 0.554 1.00 90.38 110 GLU A C 1
ATOM 895 O O . GLU A 1 110 ? -19.629 -11.692 -0.240 1.00 90.38 110 GLU A O 1
ATOM 900 N N . SER A 1 111 ? -18.639 -10.275 1.223 1.00 88.25 111 SER A N 1
ATOM 901 C CA . SER A 1 111 ? -19.602 -9.173 1.095 1.00 88.25 111 SER A CA 1
ATOM 902 C C . SER A 1 111 ? -19.547 -8.523 -0.287 1.00 88.25 111 SER A C 1
ATOM 904 O O . SER A 1 111 ? -20.574 -8.113 -0.819 1.00 88.25 111 SER A O 1
ATOM 906 N N . ALA A 1 112 ? -18.364 -8.485 -0.900 1.00 88.19 112 ALA A N 1
ATOM 907 C CA . ALA A 1 112 ? -18.157 -8.015 -2.267 1.00 88.19 112 ALA A CA 1
ATOM 908 C C . ALA A 1 112 ? -18.486 -9.072 -3.345 1.00 88.19 112 ALA A C 1
ATOM 910 O O . ALA A 1 112 ? -18.311 -8.810 -4.532 1.00 88.19 112 ALA A O 1
ATOM 911 N N . GLY A 1 113 ? -18.962 -10.264 -2.961 1.00 90.31 113 GLY A N 1
ATOM 912 C CA . GLY A 1 113 ? -19.383 -11.316 -3.894 1.00 90.31 113 GLY A CA 1
ATOM 913 C C . GLY A 1 113 ? -18.270 -12.260 -4.363 1.00 90.31 113 GLY A C 1
ATOM 914 O O . GLY A 1 113 ? -18.524 -13.149 -5.175 1.00 90.31 113 GLY A O 1
ATOM 915 N N . PHE A 1 114 ? -17.054 -12.157 -3.823 1.00 89.31 114 PHE A N 1
ATOM 916 C CA . PHE A 1 114 ? -15.912 -13.010 -4.183 1.00 89.31 114 PHE A CA 1
ATOM 917 C C . PHE A 1 114 ? -15.904 -14.358 -3.439 1.00 89.31 114 PHE A C 1
ATOM 919 O O . PHE A 1 114 ? -14.876 -14.790 -2.930 1.00 89.31 114 PHE A O 1
ATOM 926 N N . ARG A 1 115 ? -17.049 -15.049 -3.367 1.00 83.38 115 ARG A N 1
ATOM 927 C CA . ARG A 1 115 ? -17.200 -16.292 -2.577 1.00 83.38 115 ARG A CA 1
ATOM 928 C C . ARG A 1 115 ? -16.539 -17.521 -3.208 1.00 83.38 115 ARG A C 1
ATOM 930 O O . ARG A 1 115 ? -16.130 -18.432 -2.501 1.00 83.38 115 ARG A O 1
ATOM 937 N N . ASN A 1 116 ? -16.421 -17.532 -4.535 1.00 84.94 116 ASN A N 1
ATOM 938 C CA . ASN A 1 116 ? -15.908 -18.675 -5.302 1.00 84.94 116 ASN A CA 1
ATOM 939 C C . ASN A 1 116 ? -14.478 -18.458 -5.820 1.00 84.94 116 ASN A C 1
ATOM 941 O O . ASN A 1 116 ? -14.003 -19.214 -6.664 1.00 84.94 116 ASN A O 1
ATOM 945 N N . ILE A 1 117 ? -13.801 -17.404 -5.360 1.00 85.62 117 ILE A N 1
ATOM 946 C CA . ILE A 1 117 ? -12.447 -17.059 -5.792 1.00 85.62 117 ILE A CA 1
ATOM 947 C C . ILE A 1 117 ? -11.574 -16.967 -4.552 1.00 85.62 117 ILE A C 1
ATOM 949 O O . ILE A 1 117 ? -11.922 -16.311 -3.573 1.00 85.62 117 ILE A O 1
ATOM 953 N N . LYS A 1 118 ? -10.409 -17.613 -4.599 1.00 82.81 118 LYS A N 1
ATOM 954 C CA . LYS A 1 118 ? -9.429 -17.525 -3.521 1.00 82.81 118 LYS A CA 1
ATOM 955 C C . LYS A 1 118 ? -8.780 -16.142 -3.536 1.00 82.81 118 LYS A C 1
ATOM 957 O O . LYS A 1 118 ? -7.817 -15.919 -4.263 1.00 82.81 118 LYS A 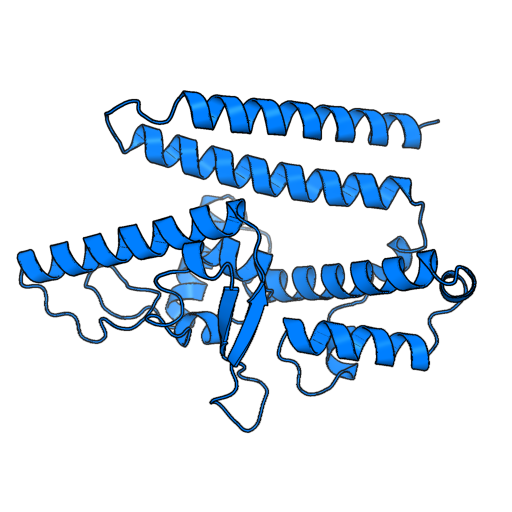O 1
ATOM 962 N N . MET A 1 119 ? -9.299 -15.240 -2.713 1.00 86.44 119 MET A N 1
ATOM 963 C CA . MET A 1 119 ? -8.712 -13.930 -2.455 1.00 86.44 119 MET A CA 1
ATOM 964 C C . MET A 1 119 ? -7.911 -13.986 -1.159 1.00 86.44 119 MET A C 1
ATOM 966 O O . MET A 1 119 ? -8.399 -14.461 -0.141 1.00 86.44 119 MET A O 1
ATOM 970 N N . CYS A 1 120 ? -6.669 -13.509 -1.173 1.00 89.88 120 CYS A N 1
ATOM 971 C CA . CYS A 1 120 ? -5.888 -13.394 0.053 1.00 89.88 120 CYS A CA 1
ATOM 972 C C . CYS A 1 120 ? -5.003 -12.151 0.055 1.00 89.88 120 CYS A C 1
ATOM 974 O O . CYS A 1 120 ? -4.558 -11.660 -0.983 1.00 89.88 120 CYS A O 1
ATOM 976 N N . LEU A 1 121 ? -4.686 -11.675 1.258 1.00 90.75 121 LEU A N 1
ATOM 977 C CA . LEU A 1 121 ? -3.870 -10.479 1.470 1.00 90.75 121 LEU A CA 1
ATOM 978 C C . LEU A 1 121 ? -2.480 -10.559 0.812 1.00 90.75 121 LEU A C 1
ATOM 980 O O . LEU A 1 121 ? -1.925 -9.534 0.418 1.00 90.75 121 LEU A O 1
ATOM 984 N N . SER A 1 122 ? -1.916 -11.758 0.629 1.00 89.75 122 SER A N 1
ATOM 985 C CA . SER A 1 122 ? -0.640 -11.913 -0.078 1.00 89.75 122 SER A CA 1
ATOM 986 C C . SER A 1 122 ? -0.727 -11.553 -1.561 1.00 89.75 122 SER A C 1
ATOM 988 O O . SER A 1 122 ? 0.285 -11.140 -2.120 1.00 89.75 122 SER A O 1
ATOM 990 N N . MET A 1 123 ? -1.898 -11.636 -2.202 1.00 89.25 123 MET A N 1
ATOM 991 C CA . MET A 1 123 ? -2.046 -11.280 -3.620 1.00 89.25 123 MET A CA 1
ATOM 992 C C . MET A 1 123 ? -1.742 -9.802 -3.881 1.00 89.25 123 MET A C 1
ATOM 994 O O . MET A 1 123 ? -1.108 -9.490 -4.886 1.00 89.25 123 MET A O 1
ATOM 998 N N . PHE A 1 124 ? -2.086 -8.899 -2.953 1.00 91.00 124 PHE A N 1
ATOM 999 C CA . PHE A 1 124 ? -1.691 -7.488 -3.055 1.00 91.00 124 PHE A CA 1
ATOM 1000 C C . PHE A 1 124 ? -0.176 -7.329 -3.106 1.00 91.00 124 PHE A C 1
ATOM 1002 O O . PHE A 1 124 ? 0.344 -6.555 -3.904 1.00 91.00 124 PHE A O 1
ATOM 1009 N N . ARG A 1 125 ? 0.546 -8.111 -2.297 1.00 90.56 125 ARG A N 1
ATOM 1010 C CA . ARG A 1 125 ? 2.007 -8.114 -2.308 1.00 90.56 125 ARG A CA 1
ATOM 1011 C C . ARG A 1 125 ? 2.567 -8.641 -3.627 1.00 90.56 125 ARG A C 1
ATOM 1013 O O . ARG A 1 125 ? 3.503 -8.033 -4.134 1.00 90.56 125 ARG A O 1
ATOM 1020 N N . HIS A 1 126 ? 2.007 -9.721 -4.177 1.00 89.00 126 HIS A N 1
ATOM 1021 C CA . HIS A 1 126 ? 2.389 -10.211 -5.508 1.00 89.00 126 HIS A CA 1
ATOM 1022 C C . HIS A 1 126 ? 2.212 -9.110 -6.554 1.00 89.00 126 HIS A C 1
ATOM 1024 O O . HIS A 1 126 ? 3.190 -8.696 -7.168 1.00 89.00 126 HIS A O 1
ATOM 1030 N N . ARG A 1 127 ? 1.003 -8.550 -6.659 1.00 87.38 127 ARG A N 1
ATOM 1031 C CA . ARG A 1 127 ? 0.688 -7.501 -7.636 1.00 87.38 127 ARG A CA 1
ATOM 1032 C C . ARG A 1 127 ? 1.576 -6.268 -7.475 1.00 87.38 127 ARG A C 1
ATOM 1034 O O . ARG A 1 127 ? 2.069 -5.744 -8.467 1.00 87.38 127 ARG A O 1
ATOM 1041 N N . PHE A 1 128 ? 1.814 -5.818 -6.244 1.00 90.25 128 PHE A N 1
ATOM 1042 C CA . PHE A 1 128 ? 2.707 -4.692 -5.975 1.00 90.25 128 PHE A CA 1
ATOM 1043 C C . PHE A 1 128 ? 4.130 -4.968 -6.473 1.00 90.25 128 PHE A C 1
ATOM 1045 O O . PHE A 1 128 ? 4.687 -4.168 -7.216 1.00 90.25 128 PHE A O 1
ATOM 1052 N N . ILE A 1 129 ? 4.711 -6.116 -6.108 1.00 90.88 129 ILE A N 1
ATOM 1053 C CA . ILE A 1 129 ? 6.077 -6.471 -6.515 1.00 90.88 129 ILE A CA 1
ATOM 1054 C C . ILE A 1 129 ? 6.186 -6.548 -8.036 1.00 90.88 129 ILE A C 1
ATOM 1056 O O . ILE A 1 129 ? 7.136 -6.008 -8.600 1.00 90.88 129 ILE A O 1
ATOM 1060 N N . THR A 1 130 ? 5.214 -7.170 -8.700 1.00 87.69 130 THR A N 1
ATOM 1061 C CA . THR A 1 130 ? 5.225 -7.296 -10.158 1.00 87.69 130 THR A CA 1
ATOM 1062 C C . THR A 1 130 ? 5.137 -5.939 -10.848 1.00 87.69 130 THR A C 1
ATOM 1064 O O . THR A 1 130 ? 5.900 -5.681 -11.778 1.00 87.69 130 THR A O 1
ATOM 1067 N N . ARG A 1 131 ? 4.293 -5.025 -10.347 1.00 86.19 131 ARG A N 1
ATOM 1068 C CA . ARG A 1 131 ? 4.208 -3.640 -10.845 1.00 86.19 131 ARG A CA 1
ATOM 1069 C C . ARG A 1 131 ? 5.520 -2.880 -10.671 1.00 86.19 131 ARG A C 1
ATOM 1071 O O . ARG A 1 131 ? 5.956 -2.210 -11.601 1.00 86.19 131 ARG A O 1
ATOM 1078 N N . GLU A 1 132 ? 6.162 -3.009 -9.514 1.00 88.25 132 GLU A N 1
ATOM 1079 C CA . GLU A 1 132 ? 7.441 -2.350 -9.236 1.00 88.25 132 GLU A CA 1
ATOM 1080 C C . GLU A 1 132 ? 8.565 -2.875 -10.131 1.00 88.25 132 GLU A C 1
ATOM 1082 O O . GLU A 1 132 ? 9.305 -2.090 -10.719 1.00 88.25 132 GLU A O 1
ATOM 1087 N N . VAL A 1 133 ? 8.663 -4.196 -10.300 1.00 89.19 133 VAL A N 1
ATOM 1088 C CA . VAL A 1 133 ? 9.629 -4.808 -11.224 1.00 89.19 133 VAL A CA 1
ATOM 1089 C C . VAL A 1 133 ? 9.386 -4.318 -12.646 1.00 89.19 133 VAL A C 1
ATOM 1091 O O . VAL A 1 133 ? 10.322 -3.862 -13.301 1.00 89.19 133 VAL A O 1
ATOM 1094 N N . LYS A 1 134 ? 8.129 -4.341 -13.099 1.00 84.38 134 LYS A N 1
ATOM 1095 C CA . LYS A 1 134 ? 7.720 -3.824 -14.408 1.00 84.38 134 LYS A CA 1
ATOM 1096 C C . LYS A 1 134 ? 8.159 -2.373 -14.611 1.00 84.38 134 LYS A C 1
ATOM 1098 O O . LYS A 1 134 ? 8.799 -2.078 -15.615 1.00 84.38 134 LYS A O 1
ATOM 1103 N N . ALA A 1 135 ? 7.838 -1.478 -13.679 1.00 83.75 135 ALA A N 1
ATOM 1104 C CA . ALA A 1 135 ? 8.176 -0.060 -13.789 1.00 83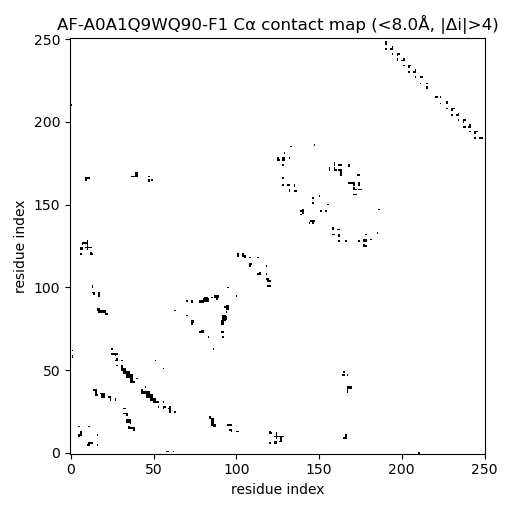.75 135 ALA A CA 1
ATOM 1105 C C . ALA A 1 135 ? 9.693 0.163 -13.909 1.00 83.75 135 ALA A C 1
ATOM 1107 O O . ALA A 1 135 ? 10.152 0.921 -14.763 1.00 83.75 135 ALA A O 1
ATOM 1108 N N . GLU A 1 136 ? 10.476 -0.547 -13.098 1.00 88.12 136 GLU A N 1
ATOM 1109 C CA . GLU A 1 136 ? 11.939 -0.464 -13.105 1.00 88.12 136 GLU A CA 1
ATOM 1110 C C . GLU A 1 136 ? 12.569 -0.995 -14.400 1.00 88.12 136 GLU A C 1
ATOM 1112 O O . GLU A 1 136 ? 13.598 -0.481 -14.848 1.00 88.12 136 GLU A O 1
ATOM 1117 N N . LEU A 1 137 ? 11.967 -2.007 -15.022 1.00 86.94 137 LEU A N 1
ATOM 1118 C CA . LEU A 1 137 ? 12.410 -2.523 -16.317 1.00 86.94 137 LEU A CA 1
ATOM 1119 C C . LEU A 1 137 ? 12.124 -1.547 -17.443 1.00 86.94 137 LEU A C 1
ATOM 1121 O O . LEU A 1 137 ? 13.013 -1.254 -18.232 1.00 86.94 137 LEU A O 1
ATOM 1125 N N . LEU A 1 138 ? 10.915 -0.996 -17.474 1.00 81.88 138 LEU A N 1
ATOM 1126 C CA . LEU A 1 138 ? 10.509 -0.024 -18.484 1.00 81.88 138 LEU A CA 1
ATOM 1127 C C . LEU A 1 138 ? 11.380 1.229 -18.445 1.00 81.88 138 LEU A C 1
ATOM 1129 O O . LEU A 1 138 ? 11.806 1.717 -19.486 1.00 81.88 138 LEU A O 1
ATOM 1133 N N . LEU A 1 139 ? 11.729 1.705 -17.247 1.00 83.19 139 LEU A N 1
ATOM 1134 C CA . LEU A 1 139 ? 12.687 2.798 -17.084 1.00 83.19 139 LEU A CA 1
ATOM 1135 C C . LEU A 1 139 ? 14.034 2.483 -17.759 1.00 83.19 139 LEU A C 1
ATOM 1137 O O . LEU A 1 139 ? 14.615 3.332 -18.438 1.00 83.19 139 LEU A O 1
ATOM 1141 N N . ARG A 1 140 ? 14.522 1.249 -17.601 1.00 85.94 140 ARG A N 1
ATOM 1142 C CA . ARG A 1 140 ? 15.789 0.800 -18.191 1.00 85.94 140 ARG A CA 1
ATOM 1143 C C . ARG A 1 140 ? 15.681 0.589 -19.693 1.00 85.94 140 ARG A C 1
ATOM 1145 O O . ARG A 1 140 ? 16.618 0.954 -20.389 1.00 85.94 140 ARG A O 1
ATOM 1152 N N . PHE A 1 141 ? 14.559 0.076 -20.190 1.00 84.88 141 PHE A N 1
ATOM 1153 C CA . PHE A 1 141 ? 14.303 -0.090 -21.624 1.00 84.88 141 PHE A CA 1
ATOM 1154 C C . PHE A 1 141 ? 14.227 1.260 -22.338 1.00 84.88 141 PHE A C 1
ATOM 1156 O O . PHE A 1 141 ? 14.852 1.434 -23.377 1.00 84.88 141 PHE A O 1
ATOM 1163 N N . ASN A 1 142 ? 13.563 2.249 -21.737 1.00 79.62 142 ASN A N 1
ATOM 1164 C CA . ASN A 1 142 ? 13.511 3.611 -22.274 1.00 79.62 142 ASN A CA 1
ATOM 1165 C C . ASN A 1 142 ? 14.892 4.275 -22.325 1.00 79.62 142 ASN A C 1
ATOM 1167 O O . ASN A 1 142 ? 15.151 5.099 -23.195 1.00 79.62 142 ASN A O 1
ATOM 1171 N N . THR A 1 143 ? 15.776 3.920 -21.390 1.00 83.50 143 THR A N 1
ATOM 1172 C CA . THR A 1 143 ? 17.148 4.443 -21.348 1.00 83.50 143 THR A CA 1
ATOM 1173 C C . THR A 1 143 ? 18.068 3.682 -22.309 1.00 83.50 143 THR A C 1
ATOM 1175 O O . THR A 1 143 ? 18.931 4.281 -22.938 1.00 83.50 143 THR A O 1
ATOM 1178 N N . ASN A 1 144 ? 17.885 2.364 -22.426 1.00 84.25 144 ASN A N 1
ATOM 1179 C CA . ASN A 1 144 ? 18.684 1.454 -23.242 1.00 84.25 144 ASN A CA 1
ATOM 1180 C C . ASN A 1 144 ? 17.762 0.408 -23.903 1.00 84.25 144 ASN A C 1
ATOM 1182 O O . ASN A 1 144 ? 17.529 -0.658 -23.320 1.00 84.25 144 ASN A O 1
ATOM 1186 N N . PRO A 1 145 ? 17.255 0.675 -25.122 1.00 82.69 145 PRO A N 1
ATOM 1187 C CA . PRO A 1 145 ? 16.287 -0.198 -25.796 1.00 82.69 145 PRO A CA 1
ATOM 1188 C C . PRO A 1 145 ? 16.771 -1.637 -26.026 1.00 82.69 145 PRO A C 1
ATOM 1190 O O . PRO A 1 145 ? 15.969 -2.566 -26.068 1.00 82.69 145 PRO A O 1
ATOM 1193 N N . GLU A 1 146 ? 18.086 -1.845 -26.110 1.00 80.75 146 GLU A N 1
ATOM 1194 C CA . GLU A 1 146 ? 18.725 -3.163 -26.240 1.00 80.75 146 GLU A CA 1
ATOM 1195 C C . GLU A 1 146 ? 18.338 -4.135 -25.111 1.00 80.75 146 GLU A C 1
ATOM 1197 O O . GLU A 1 146 ? 18.209 -5.339 -25.334 1.00 80.75 146 GLU A O 1
ATOM 1202 N N . PHE A 1 147 ? 18.071 -3.621 -23.906 1.00 79.69 147 PHE A N 1
ATOM 1203 C CA . PHE A 1 147 ? 17.660 -4.435 -22.760 1.00 79.69 147 PHE A CA 1
ATOM 1204 C C . PHE A 1 147 ? 16.277 -5.078 -22.921 1.00 79.69 147 PHE A C 1
ATOM 1206 O O . PHE A 1 147 ? 15.985 -6.046 -22.222 1.00 79.69 147 PHE A O 1
ATOM 1213 N N . ALA A 1 148 ? 15.438 -4.594 -23.842 1.00 75.94 148 ALA A N 1
ATOM 1214 C CA . ALA A 1 148 ? 14.132 -5.195 -24.108 1.00 75.94 148 ALA A CA 1
ATOM 1215 C C . ALA A 1 148 ? 14.234 -6.542 -24.848 1.00 75.94 148 ALA A C 1
ATOM 1217 O O . ALA A 1 148 ? 13.296 -7.338 -24.804 1.00 75.94 148 ALA A O 1
ATOM 1218 N N . ARG A 1 149 ? 15.364 -6.810 -25.522 1.00 76.25 149 ARG A N 1
ATOM 1219 C CA . ARG A 1 149 ? 15.573 -8.040 -26.305 1.00 76.25 149 ARG A CA 1
ATOM 1220 C C . ARG A 1 149 ? 15.829 -9.255 -25.420 1.00 76.25 149 ARG A C 1
ATOM 1222 O O . ARG A 1 149 ? 15.374 -10.349 -25.740 1.00 76.25 149 ARG A O 1
ATOM 1229 N N . GLU A 1 150 ? 16.543 -9.066 -24.313 1.00 80.06 150 GLU A N 1
ATOM 1230 C CA . GLU A 1 150 ? 16.911 -10.155 -23.414 1.00 80.06 150 GLU A CA 1
ATOM 1231 C C . GLU A 1 150 ? 16.979 -9.698 -21.953 1.00 80.06 150 GLU A C 1
ATOM 1233 O O . GLU A 1 150 ? 17.698 -8.765 -21.586 1.00 80.06 150 GLU A O 1
ATOM 1238 N N . LEU A 1 151 ? 16.289 -10.438 -21.082 1.00 81.56 151 LEU A N 1
ATOM 1239 C CA . LEU A 1 151 ? 16.366 -10.243 -19.640 1.00 81.56 151 LEU A CA 1
ATOM 1240 C C . LEU A 1 151 ? 17.590 -10.959 -19.050 1.00 81.56 151 LEU A C 1
ATOM 1242 O O . LEU A 1 151 ? 17.483 -12.057 -18.491 1.00 81.56 151 LEU A O 1
ATOM 1246 N N . THR A 1 152 ? 18.747 -10.306 -19.142 1.00 86.69 152 THR A N 1
ATOM 1247 C CA . THR A 1 152 ? 20.012 -10.839 -18.621 1.00 86.69 152 THR A CA 1
ATOM 1248 C C . THR A 1 152 ? 20.008 -10.971 -17.086 1.00 86.69 152 THR A C 1
ATOM 1250 O O . THR A 1 152 ? 19.323 -10.211 -16.389 1.00 86.69 152 THR A O 1
ATOM 1253 N N . PRO A 1 153 ? 20.808 -11.886 -16.500 1.00 88.50 153 PRO A N 1
ATOM 1254 C CA . PRO A 1 153 ? 20.938 -12.005 -15.045 1.00 88.50 153 PRO A CA 1
ATOM 1255 C C . PRO A 1 153 ? 21.386 -10.708 -14.354 1.00 88.50 153 PRO A C 1
ATOM 1257 O O . PRO A 1 153 ? 20.928 -10.416 -13.250 1.00 88.50 153 PRO A O 1
ATOM 1260 N N . ALA A 1 154 ? 22.243 -9.916 -15.009 1.00 88.88 154 ALA A N 1
ATOM 1261 C CA . ALA A 1 154 ? 22.702 -8.628 -14.494 1.00 88.88 154 ALA A CA 1
ATOM 1262 C C . ALA A 1 154 ? 21.553 -7.611 -14.407 1.00 88.88 154 ALA A C 1
ATOM 1264 O O . ALA A 1 154 ? 21.370 -6.976 -13.369 1.00 88.88 154 ALA A O 1
ATOM 1265 N N . LEU A 1 155 ? 20.725 -7.521 -15.455 1.00 88.12 155 LEU A N 1
ATOM 1266 C CA . LEU A 1 155 ? 19.532 -6.674 -15.464 1.00 88.12 155 LEU A CA 1
ATOM 1267 C C . LEU A 1 155 ? 18.532 -7.101 -14.381 1.00 88.12 155 LEU A C 1
ATOM 1269 O O . LEU A 1 155 ? 17.976 -6.257 -13.675 1.00 88.12 155 LEU A O 1
ATOM 1273 N N . ARG A 1 156 ? 18.337 -8.416 -14.205 1.00 90.12 156 ARG A N 1
ATOM 1274 C CA . ARG A 1 156 ? 17.473 -8.950 -13.144 1.00 90.12 156 ARG A CA 1
ATOM 1275 C C . ARG A 1 156 ? 17.943 -8.526 -11.758 1.00 90.12 156 ARG A C 1
ATOM 1277 O O . ARG A 1 156 ? 17.124 -8.107 -10.938 1.00 90.12 156 ARG A O 1
ATOM 1284 N N . ASP A 1 157 ? 19.237 -8.660 -11.486 1.00 91.19 157 ASP A N 1
ATOM 1285 C CA . ASP A 1 157 ? 19.828 -8.307 -10.195 1.00 91.19 157 ASP A CA 1
ATOM 1286 C C . ASP A 1 157 ? 19.703 -6.804 -9.917 1.00 91.19 157 ASP A C 1
ATOM 1288 O O . ASP A 1 157 ? 19.247 -6.415 -8.840 1.00 91.19 157 ASP A O 1
ATOM 1292 N N . ASP A 1 158 ? 20.005 -5.963 -10.908 1.00 91.12 158 ASP A N 1
ATOM 1293 C CA . ASP A 1 158 ? 19.918 -4.508 -10.782 1.00 91.12 158 ASP A CA 1
ATOM 1294 C C . ASP A 1 158 ? 18.487 -4.030 -10.471 1.00 91.12 158 ASP A C 1
ATOM 1296 O O . ASP A 1 158 ? 18.255 -3.331 -9.479 1.00 91.12 158 ASP A O 1
ATOM 1300 N N . VAL A 1 159 ? 17.492 -4.501 -11.231 1.00 91.44 159 VAL A N 1
ATOM 1301 C CA . VAL A 1 159 ? 16.069 -4.215 -10.964 1.00 91.44 159 VAL A CA 1
ATOM 1302 C C . VAL A 1 159 ? 15.668 -4.679 -9.565 1.00 91.44 159 VAL A C 1
ATOM 1304 O O . VAL A 1 159 ? 15.041 -3.943 -8.798 1.00 91.44 159 VAL A O 1
ATOM 1307 N N . SER A 1 160 ? 16.079 -5.889 -9.186 1.00 92.81 160 SER A N 1
ATOM 1308 C CA . SER A 1 160 ? 15.736 -6.454 -7.881 1.00 92.81 160 SER A CA 1
ATOM 1309 C C . SER A 1 160 ? 16.288 -5.617 -6.735 1.00 92.81 160 SER A C 1
ATOM 1311 O O . SER A 1 160 ? 15.583 -5.399 -5.750 1.00 92.81 160 SER A O 1
ATOM 1313 N N . ARG A 1 161 ? 17.517 -5.097 -6.854 1.00 93.00 161 ARG A N 1
ATOM 1314 C CA . ARG A 1 161 ? 18.143 -4.238 -5.833 1.00 93.00 161 ARG A CA 1
ATOM 1315 C C . ARG A 1 161 ? 17.364 -2.955 -5.572 1.00 93.00 161 ARG A C 1
ATOM 1317 O O . ARG A 1 161 ? 17.386 -2.461 -4.442 1.00 93.00 161 ARG A O 1
ATOM 1324 N N . VAL A 1 162 ? 16.663 -2.427 -6.571 1.00 92.06 162 VAL A N 1
ATOM 1325 C CA . VAL A 1 162 ? 15.772 -1.277 -6.381 1.00 92.06 162 VAL A CA 1
ATOM 1326 C C . VAL A 1 162 ? 14.484 -1.711 -5.679 1.00 92.06 162 VAL A C 1
ATOM 1328 O O . VAL A 1 162 ? 14.114 -1.146 -4.646 1.00 92.06 162 VAL A O 1
ATOM 1331 N N . VAL A 1 163 ? 13.841 -2.775 -6.166 1.00 91.25 163 VAL A N 1
ATOM 1332 C CA . VAL A 1 163 ? 12.550 -3.260 -5.645 1.00 91.25 163 VAL A CA 1
ATOM 1333 C C . VAL A 1 163 ? 12.643 -3.765 -4.198 1.00 91.25 163 VAL A C 1
ATOM 1335 O O . VAL A 1 163 ? 11.706 -3.582 -3.410 1.00 91.25 163 VAL A O 1
ATOM 1338 N N . ILE A 1 164 ? 13.771 -4.349 -3.772 1.00 91.25 164 ILE A N 1
ATOM 1339 C CA . ILE A 1 164 ? 13.927 -4.797 -2.377 1.00 91.25 164 ILE A CA 1
ATOM 1340 C C . ILE A 1 164 ? 13.844 -3.646 -1.368 1.00 91.25 164 ILE A C 1
ATOM 1342 O O . ILE A 1 164 ? 13.340 -3.860 -0.264 1.00 91.25 164 ILE A O 1
ATOM 1346 N N . ARG A 1 165 ? 14.259 -2.426 -1.744 1.00 88.94 165 ARG A N 1
ATOM 1347 C CA . ARG A 1 165 ? 14.193 -1.240 -0.868 1.00 88.94 165 ARG A CA 1
ATOM 1348 C C . ARG A 1 165 ? 12.745 -0.862 -0.558 1.00 88.94 165 ARG A C 1
ATOM 1350 O O . ARG A 1 165 ? 12.443 -0.448 0.557 1.00 88.94 165 ARG A O 1
ATOM 1357 N N . LYS A 1 166 ? 11.847 -1.073 -1.526 1.00 89.12 166 LYS A N 1
ATOM 1358 C CA . LYS A 1 166 ? 10.406 -0.810 -1.398 1.00 89.12 166 LYS A CA 1
ATOM 1359 C C . LYS A 1 166 ? 9.676 -1.937 -0.658 1.00 89.12 166 LYS A C 1
ATOM 1361 O O . LYS A 1 166 ? 8.735 -1.693 0.088 1.00 89.12 166 LYS A O 1
ATOM 1366 N N . THR A 1 167 ? 10.134 -3.179 -0.823 1.00 89.06 167 THR A N 1
ATOM 1367 C CA . THR A 1 167 ? 9.387 -4.381 -0.404 1.00 89.06 167 THR A CA 1
ATOM 1368 C C . THR A 1 167 ? 9.917 -5.056 0.864 1.00 89.06 167 THR A C 1
ATOM 1370 O O . THR A 1 167 ? 9.266 -5.966 1.393 1.00 89.06 167 THR A O 1
ATOM 1373 N N . GLY A 1 168 ? 11.096 -4.661 1.354 1.00 87.25 168 GLY A N 1
ATOM 1374 C CA . GLY A 1 168 ? 11.727 -5.236 2.546 1.00 87.25 168 GLY A CA 1
ATOM 1375 C C . GLY A 1 168 ? 12.238 -6.668 2.352 1.00 87.25 168 GLY A C 1
ATOM 1376 O O . GLY A 1 168 ? 12.290 -7.437 3.312 1.00 87.25 168 GLY A O 1
ATOM 1377 N N . HIS A 1 169 ? 12.552 -7.073 1.119 1.00 87.75 169 HIS A N 1
ATOM 1378 C CA . HIS A 1 169 ? 13.184 -8.367 0.852 1.00 87.75 169 HIS A CA 1
ATOM 1379 C C . HIS A 1 169 ? 14.660 -8.366 1.265 1.00 87.75 169 HIS A C 1
ATOM 1381 O O . HIS A 1 169 ? 15.360 -7.376 1.089 1.00 87.75 169 HIS A O 1
ATOM 1387 N N . ARG A 1 170 ? 15.132 -9.499 1.802 1.00 85.12 170 ARG A N 1
ATOM 1388 C CA . ARG A 1 170 ? 16.546 -9.694 2.156 1.00 85.12 170 ARG A CA 1
ATOM 1389 C C . ARG A 1 170 ? 17.395 -10.086 0.950 1.00 85.12 170 ARG A C 1
ATOM 1391 O O . ARG A 1 170 ? 18.511 -9.607 0.815 1.00 85.12 170 ARG A O 1
ATOM 1398 N N . ASP A 1 171 ? 16.872 -10.986 0.125 1.00 87.44 171 ASP A N 1
ATOM 1399 C CA . ASP A 1 171 ? 17.546 -11.493 -1.066 1.00 87.44 171 ASP A CA 1
ATOM 1400 C C . ASP A 1 171 ? 16.882 -10.892 -2.315 1.00 87.44 171 ASP A C 1
ATOM 1402 O O . ASP A 1 171 ? 15.677 -11.115 -2.500 1.00 87.44 171 ASP A O 1
ATOM 1406 N N . PRO A 1 172 ? 17.622 -10.156 -3.167 1.00 88.94 172 PRO A N 1
ATOM 1407 C CA . PRO A 1 172 ? 17.130 -9.680 -4.457 1.00 88.94 172 PRO A CA 1
ATOM 1408 C C . PRO A 1 172 ? 16.472 -10.780 -5.295 1.00 88.94 172 PRO A C 1
ATOM 1410 O O . PRO A 1 172 ? 15.416 -10.555 -5.878 1.00 88.94 172 PRO A O 1
ATOM 1413 N N . ARG A 1 173 ? 17.012 -12.004 -5.283 1.00 88.00 173 ARG A N 1
ATOM 1414 C CA . ARG A 1 173 ? 16.484 -13.116 -6.092 1.00 88.00 173 ARG A CA 1
ATOM 1415 C C . ARG A 1 173 ? 15.061 -13.503 -5.698 1.00 88.00 173 ARG A C 1
ATOM 1417 O O . ARG A 1 173 ? 14.280 -13.916 -6.548 1.00 88.00 173 ARG A O 1
ATOM 1424 N N . SER A 1 174 ? 14.694 -13.300 -4.430 1.00 89.44 174 SER A N 1
ATOM 1425 C CA . SER A 1 174 ? 13.348 -13.596 -3.927 1.00 89.44 174 SER A CA 1
ATOM 1426 C C . SER A 1 174 ? 12.256 -12.677 -4.482 1.00 89.44 174 SER A C 1
ATOM 1428 O O . SER A 1 174 ? 11.081 -12.956 -4.278 1.00 89.44 174 SER A O 1
ATOM 1430 N N . VAL A 1 175 ? 12.613 -11.589 -5.171 1.00 90.19 175 VAL A N 1
ATOM 1431 C CA . VAL A 1 175 ? 11.652 -10.733 -5.880 1.00 90.19 175 VAL A CA 1
ATOM 1432 C C . VAL A 1 175 ? 11.045 -11.473 -7.074 1.00 90.19 175 VAL A C 1
ATOM 1434 O O . VAL A 1 175 ? 9.843 -11.372 -7.301 1.00 90.19 175 VAL A O 1
ATOM 1437 N N . TRP A 1 176 ? 11.838 -12.276 -7.787 1.00 88.06 176 TRP A N 1
ATOM 1438 C CA . TRP A 1 176 ? 11.404 -12.943 -9.018 1.00 88.06 176 TRP A CA 1
ATOM 1439 C C . TRP A 1 176 ? 10.402 -14.070 -8.791 1.00 88.06 176 TRP A C 1
ATOM 1441 O O . TRP A 1 176 ? 9.639 -14.375 -9.691 1.00 88.06 176 TRP A O 1
ATOM 1451 N N . THR A 1 177 ? 10.296 -14.619 -7.577 1.00 87.44 177 THR A N 1
ATOM 1452 C CA . THR A 1 177 ? 9.259 -15.621 -7.261 1.00 87.44 177 THR A CA 1
ATOM 1453 C C . THR A 1 177 ? 7.837 -15.054 -7.313 1.00 87.44 177 THR A C 1
ATOM 1455 O O . THR A 1 177 ? 6.872 -15.804 -7.224 1.00 87.44 177 THR A O 1
ATOM 1458 N N . TYR A 1 178 ? 7.700 -13.726 -7.352 1.00 82.44 178 TYR A N 1
ATOM 1459 C CA . TYR A 1 178 ? 6.420 -13.031 -7.495 1.00 82.44 178 TYR A CA 1
ATOM 1460 C C . TYR A 1 178 ? 6.128 -12.655 -8.951 1.00 82.44 178 TYR A C 1
ATOM 1462 O O . TYR A 1 178 ? 5.015 -12.235 -9.250 1.00 82.44 178 TYR A O 1
ATOM 1470 N N . VAL A 1 179 ? 7.124 -12.787 -9.829 1.00 78.81 179 VAL A N 1
ATOM 1471 C CA . VAL A 1 179 ? 7.131 -12.261 -11.190 1.00 78.81 179 VAL A CA 1
ATOM 1472 C C . VAL A 1 179 ? 7.264 -13.436 -12.147 1.00 78.81 179 VAL A C 1
ATOM 1474 O O . VAL A 1 179 ? 8.349 -13.712 -12.638 1.00 78.81 179 VAL A O 1
ATOM 1477 N N . ASP A 1 180 ? 6.157 -14.127 -12.398 1.00 66.44 180 ASP A N 1
ATOM 1478 C CA . ASP A 1 180 ? 6.046 -15.100 -13.484 1.00 66.44 180 ASP A CA 1
ATOM 1479 C C . ASP A 1 180 ? 4.633 -15.049 -14.091 1.00 66.44 180 ASP A C 1
ATOM 1481 O O . ASP A 1 180 ? 3.685 -14.611 -13.444 1.00 66.44 180 ASP A O 1
ATOM 1485 N N . GLU A 1 181 ? 4.534 -15.421 -15.370 1.00 53.38 181 GLU A N 1
ATOM 1486 C CA . GLU A 1 181 ? 3.415 -15.228 -16.322 1.00 53.38 181 GLU A CA 1
ATOM 1487 C C . GLU A 1 181 ? 3.247 -13.811 -16.914 1.00 53.38 181 GLU A C 1
ATOM 1489 O O . GLU A 1 181 ? 3.204 -13.677 -18.139 1.00 53.38 181 GLU A O 1
ATOM 1494 N N . GLU A 1 182 ? 3.261 -12.733 -16.121 1.00 50.66 182 GLU A N 1
ATOM 1495 C CA . GLU A 1 182 ? 3.059 -11.357 -16.639 1.00 50.66 182 GLU A CA 1
ATOM 1496 C C . GLU A 1 182 ? 4.251 -10.791 -17.427 1.00 50.66 182 GLU A C 1
ATOM 1498 O O . GLU A 1 182 ? 4.115 -9.818 -18.169 1.00 50.66 182 GLU A O 1
ATOM 1503 N N . TYR A 1 183 ? 5.426 -11.409 -17.321 1.00 54.44 183 TYR A N 1
ATOM 1504 C CA . TYR A 1 183 ? 6.618 -10.935 -18.020 1.00 54.44 183 TYR A CA 1
ATOM 1505 C C . TYR A 1 183 ? 6.527 -11.104 -19.544 1.00 54.44 183 TYR A C 1
ATOM 1507 O O . TYR A 1 183 ? 7.082 -10.302 -20.290 1.00 54.44 183 TYR A O 1
ATOM 1515 N N . LYS A 1 184 ? 5.749 -12.087 -20.021 1.00 50.19 184 LYS A N 1
ATOM 1516 C CA . LYS A 1 184 ? 5.436 -12.238 -21.453 1.00 50.19 184 LYS A CA 1
ATOM 1517 C C . LYS A 1 184 ? 4.592 -11.078 -21.998 1.00 50.19 184 LYS A C 1
ATOM 1519 O O . LYS A 1 184 ? 4.630 -10.816 -23.192 1.00 50.19 184 LYS A O 1
ATOM 1524 N N . LEU A 1 185 ? 3.858 -10.369 -21.136 1.00 44.41 185 LEU A N 1
ATOM 1525 C CA . LEU A 1 185 ? 3.060 -9.197 -21.514 1.00 44.41 185 LEU A CA 1
ATOM 1526 C C . LEU A 1 185 ? 3.890 -7.903 -21.534 1.00 44.41 185 LEU A C 1
ATOM 1528 O O . LEU A 1 185 ? 3.433 -6.905 -22.078 1.00 44.41 185 LEU A O 1
ATOM 1532 N N . LEU A 1 186 ? 5.095 -7.891 -20.948 1.00 50.22 186 LEU A N 1
ATOM 1533 C CA . LEU A 1 186 ? 5.982 -6.717 -20.923 1.00 50.22 186 LEU A CA 1
ATOM 1534 C C . LEU A 1 186 ? 6.667 -6.441 -22.260 1.00 50.22 186 LEU A C 1
ATOM 1536 O O . LEU A 1 186 ? 7.083 -5.315 -22.498 1.00 50.22 186 LEU A O 1
ATOM 1540 N N . THR A 1 187 ? 6.757 -7.445 -23.128 1.00 49.78 187 THR A N 1
ATOM 1541 C CA . THR A 1 187 ? 7.212 -7.295 -24.517 1.00 49.78 187 THR A CA 1
ATOM 1542 C C . THR A 1 187 ? 6.070 -6.936 -25.471 1.00 49.78 187 THR A C 1
ATOM 1544 O O . THR A 1 187 ? 6.292 -6.820 -26.672 1.00 49.78 187 THR A O 1
ATOM 1547 N N . SER A 1 188 ? 4.841 -6.779 -24.963 1.00 48.91 188 SER A N 1
ATOM 1548 C CA . SER A 1 188 ? 3.659 -6.456 -25.765 1.00 48.91 188 SER A CA 1
ATOM 1549 C C . SER A 1 188 ? 3.310 -4.971 -25.623 1.00 48.91 188 SER A C 1
ATOM 1551 O O . SER A 1 188 ? 2.752 -4.575 -24.605 1.00 48.91 188 SER A O 1
ATOM 1553 N N . ASP A 1 189 ? 3.657 -4.202 -26.657 1.00 54.44 189 ASP A N 1
ATOM 1554 C CA . ASP A 1 189 ? 3.240 -2.836 -27.024 1.00 54.44 189 ASP A CA 1
ATOM 1555 C C . ASP A 1 189 ? 3.010 -1.778 -25.918 1.00 54.44 189 ASP A C 1
ATOM 1557 O O . ASP A 1 189 ? 2.150 -1.907 -25.042 1.00 54.44 189 ASP A O 1
ATOM 1561 N N . ASP A 1 190 ? 3.671 -0.623 -26.063 1.00 58.34 190 ASP A N 1
ATOM 1562 C CA . ASP A 1 190 ? 3.554 0.584 -25.215 1.00 58.34 190 ASP A CA 1
ATOM 1563 C C . ASP A 1 190 ? 2.095 1.025 -24.947 1.00 58.34 190 ASP A C 1
ATOM 1565 O O . ASP A 1 190 ? 1.767 1.600 -23.899 1.00 58.34 190 ASP A O 1
ATOM 1569 N N . ASN A 1 191 ? 1.181 0.725 -25.874 1.00 56.25 191 ASN A N 1
ATOM 1570 C CA . ASN A 1 191 ? -0.247 1.011 -25.737 1.00 56.25 191 ASN A CA 1
ATOM 1571 C C . ASN A 1 191 ? -0.923 0.169 -24.644 1.00 56.25 191 ASN A C 1
ATOM 1573 O O . ASN A 1 191 ? -1.763 0.684 -23.903 1.00 56.25 191 ASN A O 1
ATOM 1577 N N . LEU A 1 192 ? -0.538 -1.101 -24.483 1.00 56.25 192 LEU A N 1
ATOM 1578 C CA . LEU A 1 192 ? -1.094 -1.985 -23.455 1.00 56.25 192 LEU A CA 1
ATOM 1579 C C . LEU A 1 192 ? -0.673 -1.533 -22.047 1.00 56.25 192 LEU A C 1
ATOM 1581 O O . LEU A 1 192 ? -1.407 -1.712 -21.072 1.00 56.25 192 LEU A O 1
ATOM 1585 N N . GLN A 1 193 ? 0.505 -0.921 -21.933 1.00 55.91 193 GLN A N 1
ATOM 1586 C CA . GLN A 1 193 ? 1.022 -0.376 -20.685 1.00 55.91 193 GLN A CA 1
ATOM 1587 C C . GLN A 1 193 ? 0.262 0.871 -20.239 1.00 55.91 193 GLN A C 1
ATOM 1589 O O . GLN A 1 193 ? -0.200 0.894 -19.097 1.00 55.91 193 GLN A O 1
ATOM 1594 N N . LYS A 1 194 ? 0.098 1.867 -21.123 1.00 63.94 194 LYS A N 1
ATOM 1595 C CA . LYS A 1 194 ? -0.720 3.056 -20.824 1.00 63.94 194 LYS A CA 1
ATOM 1596 C C . LYS A 1 194 ? -2.146 2.652 -20.463 1.00 63.94 194 LYS A C 1
ATOM 1598 O O . LYS A 1 194 ? -2.710 3.154 -19.502 1.00 63.94 194 LYS A O 1
ATOM 1603 N N . LEU A 1 195 ? -2.695 1.671 -21.173 1.00 63.66 195 LEU A N 1
ATOM 1604 C CA . LEU A 1 195 ? -4.028 1.142 -20.915 1.00 63.66 195 LEU A CA 1
ATOM 1605 C C . LEU A 1 195 ? -4.145 0.525 -19.512 1.00 63.66 195 LEU A C 1
ATOM 1607 O O . LEU A 1 195 ? -5.123 0.778 -18.814 1.00 63.66 195 LEU A O 1
ATOM 1611 N N . ASN A 1 196 ? -3.153 -0.247 -19.064 1.00 58.28 196 ASN A N 1
ATOM 1612 C CA . ASN A 1 196 ? -3.173 -0.855 -17.731 1.00 58.28 196 ASN A CA 1
ATOM 1613 C C . ASN A 1 196 ? -2.910 0.152 -16.600 1.00 58.28 196 ASN A C 1
ATOM 1615 O O . ASN A 1 196 ? -3.569 0.059 -15.569 1.00 58.28 196 ASN A O 1
ATOM 1619 N N . SER A 1 197 ? -2.011 1.129 -16.779 1.00 66.88 197 SER A N 1
ATOM 1620 C CA . SER A 1 197 ? -1.829 2.194 -15.780 1.00 66.88 197 SER A CA 1
ATOM 1621 C C . SER A 1 197 ? -3.083 3.052 -15.653 1.00 66.88 197 SER A C 1
ATOM 1623 O O . SER A 1 197 ? -3.544 3.283 -14.543 1.00 66.88 197 SER A O 1
ATOM 1625 N N . THR A 1 198 ? -3.706 3.428 -16.775 1.00 69.69 198 THR A N 1
ATOM 1626 C CA . THR A 1 198 ? -4.968 4.175 -16.758 1.00 69.69 198 THR A CA 1
ATOM 1627 C C . THR A 1 198 ? -6.093 3.357 -16.117 1.00 69.69 198 THR A C 1
ATOM 1629 O O . THR A 1 198 ? -6.888 3.917 -15.371 1.00 69.69 198 THR A O 1
ATOM 1632 N N . LYS A 1 199 ? -6.152 2.030 -16.320 1.00 68.12 199 LYS A N 1
ATOM 1633 C CA . LYS A 1 199 ? -7.096 1.158 -15.591 1.00 68.12 199 LYS A CA 1
ATOM 1634 C C . LYS A 1 199 ? -6.861 1.167 -14.082 1.00 68.12 199 LYS A C 1
ATOM 1636 O O . LYS A 1 199 ? -7.826 1.269 -13.331 1.00 68.12 199 LYS A O 1
ATOM 1641 N N . ASP A 1 200 ? -5.610 1.060 -13.643 1.00 68.12 200 ASP A N 1
ATOM 1642 C CA . ASP A 1 200 ? -5.266 1.099 -12.219 1.00 68.12 200 ASP A CA 1
ATOM 1643 C C . ASP A 1 200 ? -5.610 2.465 -11.595 1.00 68.12 200 ASP A C 1
ATOM 1645 O O . ASP A 1 200 ? -6.159 2.510 -10.495 1.00 68.12 200 ASP A O 1
ATOM 1649 N N . ASP A 1 201 ? -5.352 3.567 -12.308 1.00 72.69 201 ASP A N 1
ATOM 1650 C CA . ASP A 1 201 ? -5.693 4.926 -11.870 1.00 72.69 201 ASP A CA 1
ATOM 1651 C C . ASP A 1 201 ? -7.215 5.138 -11.807 1.00 72.69 201 ASP A C 1
ATOM 1653 O O . ASP A 1 201 ? -7.719 5.756 -10.864 1.00 72.69 201 ASP A O 1
ATOM 1657 N N . ILE A 1 202 ? -7.973 4.586 -12.765 1.00 71.25 202 ILE A N 1
ATOM 1658 C CA . ILE A 1 202 ? -9.445 4.549 -12.723 1.00 71.25 202 ILE A CA 1
ATOM 1659 C C . ILE A 1 202 ? -9.913 3.782 -11.491 1.00 71.25 202 ILE A C 1
ATOM 1661 O O . ILE A 1 202 ? -10.751 4.291 -10.752 1.00 71.25 202 ILE A O 1
ATOM 1665 N N . GLU A 1 203 ? -9.378 2.587 -11.242 1.00 72.12 203 GLU A N 1
ATOM 1666 C CA . GLU A 1 203 ? -9.744 1.788 -10.070 1.00 72.12 203 GLU A CA 1
ATOM 1667 C C . GLU A 1 203 ? -9.428 2.525 -8.767 1.00 72.12 203 GLU A C 1
ATOM 1669 O O . GLU A 1 203 ? -10.260 2.587 -7.862 1.00 72.12 203 GLU A O 1
ATOM 1674 N N . GLN A 1 204 ? -8.262 3.160 -8.666 1.00 72.50 204 GLN A N 1
ATOM 1675 C CA . GLN A 1 204 ? -7.903 3.939 -7.486 1.00 72.50 204 GLN A CA 1
ATOM 1676 C C . GLN A 1 204 ? -8.834 5.144 -7.299 1.00 72.50 204 GLN A C 1
ATOM 1678 O O . GLN A 1 204 ? -9.305 5.388 -6.190 1.00 72.50 204 GLN A O 1
ATOM 1683 N N . THR A 1 205 ? -9.162 5.857 -8.377 1.00 71.75 205 THR A N 1
ATOM 1684 C CA . THR A 1 205 ? -10.043 7.032 -8.325 1.00 71.75 205 THR A CA 1
ATOM 1685 C C . THR A 1 205 ? -11.496 6.637 -8.033 1.00 71.75 205 THR A C 1
ATOM 1687 O O . THR A 1 205 ? -12.171 7.333 -7.277 1.00 71.75 205 THR A O 1
ATOM 1690 N N . LYS A 1 206 ? -11.972 5.489 -8.541 1.00 72.38 206 LYS A N 1
ATOM 1691 C CA . LYS A 1 206 ? -13.278 4.901 -8.185 1.00 72.38 206 LYS A CA 1
ATOM 1692 C C . LYS A 1 206 ? -13.340 4.526 -6.714 1.00 72.38 206 LYS A C 1
ATOM 1694 O O . LYS A 1 206 ? -14.325 4.847 -6.057 1.00 72.38 206 LYS A O 1
ATOM 1699 N N . ASN A 1 207 ? -12.295 3.890 -6.190 1.00 72.38 207 ASN A N 1
ATOM 1700 C CA . ASN A 1 207 ? -12.236 3.537 -4.776 1.00 72.38 207 ASN A CA 1
ATOM 1701 C C . ASN A 1 207 ? -12.238 4.787 -3.888 1.00 72.38 207 ASN A C 1
ATOM 1703 O O . ASN A 1 207 ? -13.011 4.844 -2.934 1.00 72.38 207 ASN A O 1
ATOM 1707 N N . SER A 1 208 ? -11.475 5.825 -4.247 1.00 72.75 208 SER A N 1
ATOM 1708 C CA . SER A 1 208 ? -11.548 7.121 -3.565 1.00 72.75 208 SER A CA 1
ATOM 1709 C C . SER A 1 208 ? -12.959 7.710 -3.629 1.00 72.75 208 SER A C 1
ATOM 1711 O O . SER A 1 208 ? -13.497 8.102 -2.599 1.00 72.75 208 SER A O 1
ATOM 1713 N N . LEU A 1 209 ? -13.600 7.722 -4.805 1.00 74.12 209 LEU A N 1
ATOM 1714 C CA . LEU A 1 209 ? -14.966 8.228 -4.965 1.00 74.12 209 LEU A CA 1
ATOM 1715 C C . LEU A 1 209 ? -15.968 7.468 -4.087 1.00 74.12 209 LEU A C 1
ATOM 1717 O O . LEU A 1 209 ? -16.803 8.094 -3.442 1.00 74.12 209 LEU A O 1
ATOM 1721 N N . LEU A 1 210 ? -15.883 6.137 -4.044 1.00 72.25 210 LEU A N 1
ATOM 1722 C CA . LEU A 1 210 ? -16.742 5.301 -3.205 1.00 72.25 210 LEU A CA 1
ATOM 1723 C C . LEU A 1 210 ? -16.551 5.610 -1.717 1.00 72.25 210 LEU A C 1
ATOM 1725 O O . LEU A 1 210 ? -17.545 5.750 -1.005 1.00 72.25 210 LEU A O 1
ATOM 1729 N N . ASP A 1 211 ? -15.307 5.778 -1.260 1.00 70.69 211 ASP A N 1
ATOM 1730 C CA . ASP A 1 211 ? -15.008 6.179 0.121 1.00 70.69 211 ASP A CA 1
ATOM 1731 C C . ASP A 1 211 ? -15.612 7.560 0.431 1.00 70.69 211 ASP A C 1
ATOM 1733 O O . ASP A 1 211 ? -16.310 7.726 1.432 1.00 70.69 211 ASP A O 1
ATOM 1737 N N . PHE A 1 212 ? -15.449 8.535 -0.472 1.00 69.19 212 PHE A N 1
ATOM 1738 C CA . PHE A 1 212 ? -16.033 9.874 -0.334 1.00 69.19 212 PHE A CA 1
ATOM 1739 C C . PHE A 1 212 ? -17.568 9.874 -0.348 1.00 69.19 212 PHE A C 1
ATOM 1741 O O . PHE A 1 212 ? -18.193 10.620 0.413 1.00 69.19 212 PHE A O 1
ATOM 1748 N N . CYS A 1 213 ? -18.199 9.054 -1.191 1.00 71.50 213 CYS A N 1
ATOM 1749 C CA . CYS A 1 213 ? -19.654 8.917 -1.241 1.00 71.50 213 CYS A CA 1
ATOM 1750 C C . CYS A 1 213 ? -20.199 8.273 0.036 1.00 71.50 213 CYS A C 1
ATOM 1752 O O . CYS A 1 213 ? -21.157 8.789 0.609 1.00 71.50 213 CYS A O 1
ATOM 1754 N N . TYR A 1 214 ? -19.568 7.199 0.514 1.00 72.19 214 TYR A N 1
ATOM 1755 C CA . TYR A 1 214 ? -19.956 6.537 1.759 1.00 72.19 214 TYR A CA 1
ATOM 1756 C C . TYR A 1 214 ? -19.831 7.483 2.961 1.00 72.19 214 TYR A C 1
ATOM 1758 O O . TYR A 1 214 ? -20.755 7.607 3.764 1.00 72.19 214 TYR A O 1
ATOM 1766 N N . ARG A 1 215 ? -18.734 8.245 3.044 1.00 65.88 215 ARG A N 1
ATOM 1767 C CA . ARG A 1 215 ? -18.541 9.250 4.102 1.00 65.88 215 ARG A CA 1
ATOM 1768 C C . ARG A 1 215 ? -19.580 10.372 4.052 1.00 65.88 215 ARG A C 1
ATOM 1770 O O . ARG A 1 215 ? -20.091 10.747 5.102 1.00 65.88 215 ARG A O 1
ATOM 1777 N N . ASN A 1 216 ? -19.936 10.875 2.866 1.00 67.25 216 ASN A N 1
ATOM 1778 C CA . ASN A 1 216 ? -21.001 11.881 2.725 1.00 67.25 216 ASN A CA 1
ATOM 1779 C C . ASN A 1 216 ? -22.390 11.350 3.100 1.00 67.25 216 ASN A C 1
ATOM 1781 O O . ASN A 1 216 ? -23.230 12.124 3.540 1.00 67.25 216 ASN A O 1
ATOM 1785 N N . GLN A 1 217 ? -22.653 10.054 2.927 1.00 66.00 217 GLN A N 1
ATOM 1786 C CA . GLN A 1 217 ? -23.916 9.455 3.369 1.00 66.00 217 GLN A CA 1
ATOM 1787 C C . GLN A 1 217 ? -24.000 9.348 4.897 1.00 66.00 217 GLN A C 1
ATOM 1789 O O . GLN A 1 217 ? -25.086 9.466 5.457 1.00 66.00 217 GLN A O 1
ATOM 1794 N N . ILE A 1 218 ? -22.863 9.155 5.572 1.00 59.53 218 ILE A N 1
ATOM 1795 C CA . ILE A 1 218 ? -22.785 9.083 7.038 1.00 59.53 218 ILE A CA 1
ATOM 1796 C C . ILE A 1 218 ? -22.766 10.482 7.673 1.00 59.53 218 ILE A C 1
ATOM 1798 O O . ILE A 1 218 ? -23.350 10.690 8.735 1.00 59.53 218 ILE A O 1
ATOM 1802 N N . GLN A 1 219 ? -22.117 11.459 7.036 1.00 56.72 219 GLN A N 1
ATOM 1803 C CA . GLN A 1 219 ? -22.053 12.836 7.520 1.00 56.72 219 GLN A CA 1
ATOM 1804 C C . GLN A 1 219 ? -23.227 13.659 6.970 1.00 56.72 219 GLN A C 1
ATOM 1806 O O . GLN A 1 219 ? -23.206 14.127 5.838 1.00 56.72 219 GLN A O 1
ATOM 1811 N N . THR A 1 220 ? -24.239 13.922 7.798 1.00 49.50 220 THR A N 1
ATOM 1812 C CA . THR A 1 220 ? -25.462 14.690 7.470 1.00 49.50 220 THR A CA 1
ATOM 1813 C C . THR A 1 220 ? -25.255 16.185 7.156 1.00 49.50 220 THR A C 1
ATOM 1815 O O . THR A 1 220 ? -26.209 16.962 7.165 1.00 49.50 220 THR A O 1
ATOM 1818 N N . LYS A 1 221 ? -24.036 16.635 6.838 1.00 50.75 221 LYS A N 1
ATOM 1819 C CA . LYS A 1 221 ? -23.761 18.016 6.412 1.00 50.75 221 LYS A CA 1
ATOM 1820 C C . LYS A 1 221 ? -22.925 18.019 5.136 1.00 50.75 221 LYS A C 1
ATOM 1822 O O . LYS A 1 221 ? -21.739 17.710 5.171 1.00 50.75 221 LYS A O 1
ATOM 1827 N N . GLY A 1 222 ? -23.564 18.398 4.027 1.00 52.91 222 GLY A N 1
ATOM 1828 C CA . GLY A 1 222 ? -23.008 18.452 2.672 1.00 52.91 222 GLY A CA 1
ATOM 1829 C C . GLY A 1 222 ? -21.838 19.422 2.509 1.00 52.91 222 GLY A C 1
ATOM 1830 O O . GLY A 1 222 ? -22.002 20.507 1.964 1.00 52.91 222 GLY A O 1
ATOM 1831 N N . ARG A 1 223 ? -20.653 19.023 2.980 1.00 53.31 223 ARG A N 1
ATOM 1832 C CA . ARG A 1 223 ? -19.407 19.800 2.870 1.00 53.31 223 ARG A CA 1
ATOM 1833 C C . ARG A 1 223 ? -18.453 19.315 1.779 1.00 53.31 223 ARG A C 1
ATOM 1835 O O . ARG A 1 223 ? -17.483 20.005 1.504 1.00 53.31 223 ARG A O 1
ATOM 1842 N N . ASN A 1 224 ? -18.745 18.185 1.132 1.00 59.81 224 ASN A N 1
ATOM 1843 C CA . ASN A 1 224 ? -17.821 17.541 0.192 1.00 59.81 224 ASN A CA 1
ATOM 1844 C C . ASN A 1 224 ? -18.420 17.320 -1.218 1.00 59.81 224 ASN A C 1
ATOM 1846 O O . ASN A 1 224 ? -17.915 16.466 -1.949 1.00 59.81 224 ASN A O 1
ATOM 1850 N N . SER A 1 225 ? -19.482 18.041 -1.622 1.00 63.84 225 SER A N 1
ATOM 1851 C CA . SER A 1 225 ? -20.032 17.940 -2.995 1.00 63.84 225 SER A CA 1
ATOM 1852 C C . SER A 1 225 ? -18.987 18.304 -4.044 1.00 63.84 225 SER A C 1
ATOM 1854 O O . SER A 1 225 ? -18.831 17.596 -5.035 1.00 63.84 225 SER A O 1
ATOM 1856 N N . ASP A 1 226 ? -18.217 19.354 -3.772 1.00 66.75 226 ASP A N 1
ATOM 1857 C CA . ASP A 1 226 ? -17.275 19.920 -4.734 1.00 66.75 226 ASP A CA 1
ATOM 1858 C C . ASP A 1 226 ? -16.082 18.976 -4.954 1.00 66.75 226 ASP A C 1
ATOM 1860 O O . ASP A 1 226 ? -15.681 18.734 -6.090 1.00 66.75 226 ASP A O 1
ATOM 1864 N N . GLN A 1 227 ? -15.595 18.326 -3.889 1.00 66.81 227 GLN A N 1
ATOM 1865 C CA . GLN A 1 227 ? -14.561 17.286 -3.981 1.00 66.81 227 GLN A CA 1
ATOM 1866 C C . GLN A 1 227 ? -15.059 16.025 -4.698 1.00 66.81 227 GLN A C 1
ATOM 1868 O O . GLN A 1 227 ? -14.326 15.432 -5.491 1.00 66.81 227 GLN A O 1
ATOM 1873 N N . ILE A 1 228 ? -16.311 15.611 -4.462 1.00 69.44 228 ILE A N 1
ATOM 1874 C CA . ILE A 1 228 ? -16.924 14.506 -5.214 1.00 69.44 228 ILE A CA 1
ATOM 1875 C C . ILE A 1 228 ? -16.959 14.837 -6.708 1.00 69.44 228 ILE A C 1
ATOM 1877 O O . ILE A 1 228 ? -16.640 13.981 -7.537 1.00 69.44 228 ILE A O 1
ATOM 1881 N N . ASP A 1 229 ? -17.329 16.064 -7.064 1.00 73.31 229 ASP A N 1
ATOM 1882 C CA . ASP A 1 229 ? -17.430 16.479 -8.458 1.00 73.31 229 ASP A CA 1
ATOM 1883 C C . ASP A 1 229 ? -16.057 16.639 -9.127 1.00 73.31 229 ASP A C 1
ATOM 1885 O O . ASP A 1 229 ? -15.913 16.297 -10.304 1.00 73.31 229 ASP A O 1
ATOM 1889 N N . GLU A 1 230 ? -15.021 17.050 -8.394 1.00 75.25 230 GLU A N 1
ATOM 1890 C CA . GLU A 1 230 ? -13.634 17.018 -8.874 1.00 75.25 230 GLU A CA 1
ATOM 1891 C C . GLU A 1 230 ? -13.143 15.591 -9.145 1.00 75.25 230 GLU A C 1
ATOM 1893 O O . GLU A 1 230 ? -12.595 15.318 -10.217 1.00 75.25 230 GLU A O 1
ATOM 1898 N N . ILE A 1 231 ? -13.407 14.650 -8.235 1.00 70.06 231 ILE A N 1
ATOM 1899 C CA . ILE A 1 231 ? -13.031 13.240 -8.414 1.00 70.06 231 ILE A CA 1
ATOM 1900 C C . ILE A 1 231 ? -13.795 12.620 -9.593 1.00 70.06 231 ILE A C 1
ATOM 1902 O O . ILE A 1 231 ? -13.211 11.891 -10.397 1.00 70.06 231 ILE A O 1
ATOM 1906 N N . ARG A 1 232 ? -15.082 12.947 -9.767 1.00 75.19 232 ARG A N 1
ATOM 1907 C CA . ARG A 1 232 ? -15.874 12.528 -10.938 1.00 75.19 232 ARG A CA 1
ATOM 1908 C C . ARG A 1 232 ? -15.329 13.098 -12.246 1.00 75.19 232 ARG A C 1
ATOM 1910 O O . ARG A 1 232 ? -15.319 12.392 -13.255 1.00 75.19 232 ARG A O 1
ATOM 1917 N N . LYS A 1 233 ? -14.875 14.356 -12.252 1.00 77.94 233 LYS A N 1
ATOM 1918 C CA . LYS A 1 233 ? -14.223 14.967 -13.422 1.00 77.94 233 LYS A CA 1
ATOM 1919 C C . LYS A 1 233 ? -12.914 14.254 -13.754 1.00 77.94 233 LYS A C 1
ATOM 1921 O O . LYS A 1 233 ? -12.711 13.903 -14.913 1.00 77.94 233 LYS A O 1
ATOM 1926 N N . ALA A 1 234 ? -12.074 13.981 -12.755 1.00 73.25 234 ALA A N 1
ATOM 1927 C CA . ALA A 1 234 ? -10.841 13.217 -12.939 1.00 73.25 234 ALA A CA 1
ATOM 1928 C C . ALA A 1 234 ? -11.121 11.806 -13.489 1.00 73.25 234 ALA A C 1
ATOM 1930 O O . ALA A 1 234 ? -10.462 11.374 -14.434 1.00 73.25 234 ALA A O 1
ATOM 1931 N N . LEU A 1 235 ? -12.159 11.129 -12.981 1.00 76.56 235 LEU A N 1
ATOM 1932 C CA . LEU A 1 235 ? -12.614 9.836 -13.500 1.00 76.56 235 LEU A CA 1
ATOM 1933 C C . LEU A 1 235 ? -13.011 9.898 -14.970 1.00 76.56 235 LEU A C 1
ATOM 1935 O O . LEU A 1 235 ? -12.524 9.090 -15.752 1.00 76.56 235 LEU A O 1
ATOM 1939 N N . LYS A 1 236 ? -13.830 10.879 -15.366 1.00 80.62 236 LYS A N 1
ATOM 1940 C CA . LYS A 1 236 ? -14.221 11.052 -16.773 1.00 80.62 236 LYS A CA 1
ATOM 1941 C C . LYS A 1 236 ? -13.018 11.264 -17.690 1.00 80.62 236 LYS A C 1
ATOM 1943 O O . LYS A 1 236 ? -13.001 10.732 -18.796 1.00 80.62 236 LYS A O 1
ATOM 1948 N N . VAL A 1 237 ? -12.014 12.024 -17.247 1.00 83.19 237 VAL A N 1
ATOM 1949 C CA . VAL A 1 237 ? -10.782 12.240 -18.023 1.00 83.19 237 VAL A CA 1
ATOM 1950 C C . VAL A 1 237 ? -10.024 10.926 -18.208 1.00 83.19 237 VAL A C 1
ATOM 1952 O O . VAL A 1 237 ? -9.639 10.602 -19.331 1.00 83.19 237 VAL A O 1
ATOM 1955 N N . LEU A 1 238 ? -9.851 10.148 -17.138 1.00 74.25 238 LEU A N 1
ATOM 1956 C CA . LEU A 1 238 ? -9.168 8.856 -17.198 1.00 74.25 238 LEU A CA 1
ATOM 1957 C C . LEU A 1 238 ? -9.947 7.828 -18.035 1.00 74.25 238 LEU A C 1
ATOM 1959 O O . LEU A 1 238 ? -9.350 7.117 -18.837 1.00 74.25 238 LEU A O 1
ATOM 1963 N N . GLU A 1 239 ? -11.275 7.774 -17.914 1.00 77.31 239 GLU A N 1
ATOM 1964 C CA . GLU A 1 239 ? -12.137 6.903 -18.727 1.00 77.31 239 GLU A CA 1
ATOM 1965 C C . GLU A 1 239 ? -12.064 7.266 -20.216 1.00 77.31 239 GLU A C 1
ATOM 1967 O O . GLU A 1 239 ? -11.973 6.381 -21.066 1.00 77.31 239 GLU A O 1
ATOM 1972 N N . HIS A 1 240 ? -12.012 8.560 -20.543 1.00 78.12 240 HIS A N 1
ATOM 1973 C CA . HIS A 1 240 ? -11.836 9.019 -21.919 1.00 78.12 240 HIS A CA 1
ATOM 1974 C C . HIS A 1 240 ? -10.445 8.670 -22.475 1.00 78.12 240 HIS A C 1
ATOM 1976 O O . HIS A 1 240 ? -10.314 8.254 -23.627 1.00 78.12 240 HIS A O 1
ATOM 1982 N N . GLN A 1 241 ? -9.397 8.779 -21.652 1.00 75.62 241 GLN A N 1
ATOM 1983 C CA . GLN A 1 241 ? -8.053 8.321 -22.012 1.00 75.62 241 GLN A CA 1
ATOM 1984 C C . GLN A 1 241 ? -8.011 6.804 -22.228 1.00 75.62 241 GLN A C 1
ATOM 1986 O O . GLN A 1 241 ? -7.392 6.347 -23.189 1.00 75.62 241 GLN A O 1
ATOM 1991 N N . LEU A 1 242 ? -8.700 6.027 -21.386 1.00 76.44 242 LEU A N 1
ATOM 1992 C CA . LEU A 1 242 ? -8.801 4.578 -21.538 1.00 76.44 242 LEU A CA 1
ATOM 1993 C C . LEU A 1 242 ? -9.491 4.205 -22.853 1.00 76.44 242 LEU A C 1
ATOM 1995 O O . LEU A 1 242 ? -8.970 3.365 -23.586 1.00 76.44 242 LEU A O 1
ATOM 1999 N N . PHE A 1 243 ? -10.611 4.858 -23.170 1.00 76.62 243 PHE A N 1
ATOM 2000 C CA . PHE A 1 243 ? -11.342 4.643 -24.418 1.00 76.62 243 PHE A CA 1
ATOM 2001 C C . PHE A 1 243 ? -10.464 4.937 -25.642 1.00 76.62 243 PHE A C 1
ATOM 2003 O O . PHE A 1 243 ? -10.340 4.091 -26.523 1.00 76.62 243 PHE A O 1
ATOM 2010 N N . ALA A 1 244 ? -9.763 6.078 -25.654 1.00 75.19 244 ALA A N 1
ATOM 2011 C CA . ALA A 1 244 ? -8.860 6.449 -26.745 1.00 75.19 244 ALA A CA 1
ATOM 2012 C C . ALA A 1 244 ? -7.705 5.444 -26.940 1.00 75.19 244 ALA A C 1
ATOM 2014 O O . ALA A 1 244 ? -7.299 5.164 -28.072 1.00 75.19 244 ALA A O 1
ATOM 2015 N N . LEU A 1 245 ? -7.176 4.889 -25.844 1.00 69.81 245 LEU A N 1
ATOM 2016 C CA . LEU A 1 245 ? -6.137 3.856 -25.871 1.00 69.81 245 LEU A CA 1
ATOM 2017 C C . LEU A 1 245 ? -6.674 2.495 -26.338 1.00 69.81 245 LEU A C 1
ATOM 2019 O O . LEU A 1 245 ? -5.937 1.751 -26.979 1.00 69.81 245 LEU A O 1
ATOM 2023 N N . GLN A 1 246 ? -7.939 2.174 -26.051 1.00 69.12 246 GLN A N 1
ATOM 2024 C CA . GLN A 1 246 ? -8.603 0.958 -26.530 1.00 69.12 246 GLN A CA 1
ATOM 2025 C C . GLN A 1 246 ? -8.878 1.021 -28.036 1.00 69.12 246 GLN A C 1
ATOM 2027 O O . GLN A 1 246 ? -8.508 0.095 -28.745 1.00 69.12 246 GLN A O 1
ATOM 2032 N N . THR A 1 247 ? -9.398 2.138 -28.552 1.00 72.00 247 THR A N 1
ATOM 2033 C CA . THR A 1 247 ? -9.643 2.309 -29.998 1.00 72.00 247 THR A CA 1
ATOM 2034 C C . THR A 1 247 ? -8.372 2.273 -30.849 1.00 72.00 247 THR A C 1
ATOM 2036 O O . THR A 1 247 ? -8.425 1.868 -32.003 1.00 72.00 247 THR A O 1
ATOM 2039 N N . LYS A 1 248 ? -7.214 2.658 -30.294 1.00 58.25 248 LYS A N 1
ATOM 2040 C CA . LYS A 1 248 ? -5.912 2.554 -30.980 1.00 58.25 248 LYS A CA 1
ATOM 2041 C C . LYS A 1 248 ? -5.339 1.134 -31.024 1.00 58.25 248 LYS A C 1
ATOM 2043 O O . LYS A 1 248 ? -4.341 0.928 -31.699 1.00 58.25 248 LYS A O 1
ATOM 2048 N N . LYS A 1 249 ? -5.908 0.194 -30.266 1.00 49.59 249 LYS A N 1
ATOM 2049 C CA . LYS A 1 249 ? -5.486 -1.212 -30.233 1.00 49.59 249 LYS A CA 1
ATOM 2050 C C . LYS A 1 249 ? -6.189 -2.056 -31.309 1.00 49.59 249 LYS A C 1
ATOM 2052 O O . LYS A 1 249 ? -5.659 -3.095 -31.685 1.00 49.59 249 LYS A O 1
ATOM 2057 N N . ASP A 1 250 ? -7.360 -1.612 -31.767 1.00 47.41 250 ASP A N 1
ATOM 2058 C CA . ASP A 1 250 ? -8.206 -2.317 -32.742 1.00 47.41 250 ASP A CA 1
ATOM 2059 C C . ASP A 1 250 ? -7.994 -1.835 -34.199 1.00 47.41 250 ASP A C 1
ATOM 2061 O O . ASP A 1 250 ? -8.672 -2.314 -35.108 1.00 47.41 250 ASP A O 1
ATOM 2065 N N . MET A 1 251 ? -7.067 -0.890 -34.415 1.00 44.22 251 MET A N 1
ATOM 2066 C CA . MET A 1 251 ? -6.569 -0.439 -35.727 1.00 44.22 251 MET A CA 1
ATOM 2067 C C . MET A 1 251 ? -5.198 -1.042 -36.010 1.00 44.22 251 MET A C 1
ATOM 2069 O O . MET A 1 251 ? -4.959 -1.394 -37.185 1.00 44.22 251 MET A O 1
#

Mean predicted aligned error: 10.99 Å

InterPro domains:
  IPR011010 DNA breaking-rejoining enzyme, catalytic core [SSF56349] (3-180)
  IPR013762 Integrase-like, catalytic domain superfamily [G3DSA:1.10.443.10] (1-185)

Sequence (251 aa):
MFVVNMMTSFGLRPEELYDMPLEENANIMESLIILLPTKKTRNYKLTRRLKINLNLAVTLQTYFDDRSSFINFLNETHITIREPNRVLLGENGGTLNKSSITKEFDRLCESAGFRNIKMCLSMFRHRFITREVKAELLLRFNTNPEFARELTPALRDDVSRVVIRKTGHRDPRSVWTYVDEEYKLLTSDDNLQKLNSTKDDIEQTKNSLLDFCYRNQIQTKGRNSDQIDEIRKALKVLEHQLFALQTKKDM

Radius of gyration: 20.31 Å; Cα contacts (8 Å, |Δi|>4): 255; chains: 1; bounding box: 48×39×66 Å

Foldseek 3Di:
DQLVLVCQVQVAALQQLFPFFLVVLQQCQVVQWGWTFFPADPDRPDIFIDHHDNVSSVVNNVLSVVLVVLVVVLVVVVQDADCSRTSAADPSNDGQDNVNVFVVVVVVCVVVVVPPPDDGSNVSNLVNLQVQLLVLQVVVCVVPVVCLVDVDPVNQQVSLVVSCSRHNHPDSVVSCVSHPPCVVVSNPDPLVVLLVVLVVVLVVLVVVLVVVVVVCVVDPDPPCPVVNVVSVVVNVVSVVVNVVSVVVVVD

pLDDT: mean 81.2, std 12.71, range [44.22, 94.56]

Secondary structure (DSSP, 8-state):
-HHHHHHHHH---HHHHHT-BSGGGTTHHHH-EEEEE-SSSS-TT-EEEEE--HHHHHHHHHHHHHHHHHHHHHHHTT---S-TTBSSB-TTS-B--HHHHHHHHHHHHHHTT-TTS---HHHHHHHHHHHHHHHHHHHHHHH-GGGGT---HHHHHHHHHHHHHHHT-SSGGGGGGG-SSGGGGTTS-HHHHHHHHHHHHHHHHHHHHHHHHHHHHHSSS---HHHHHHHHHHHHHHHHHHHHHHHTT--

Organism: Pseudomonas reinekei (NCBI:txid395598)

Nearest PDB structures (foldseek):
  8fbo-assembly1_C  TM=2.921E-01  e=1.525E+00  synthetic construct
  8glt-assembly1_0  TM=3.583E-01  e=2.778E+00  synthetic construct
  8fbi-assembly1_A-3  TM=3.127E-01  e=4.793E+00  synthetic construct